Protein 2WUR (pdb70)

Radius of gyration: 16.91 Å; Cα contacts (8 Å, |Δi|>4): 650; chains: 1; bounding box: 39×44×48 Å

Solvent-accessible surface area: 10872 Å² total

GO terms:
  GO:0006091 generation of prec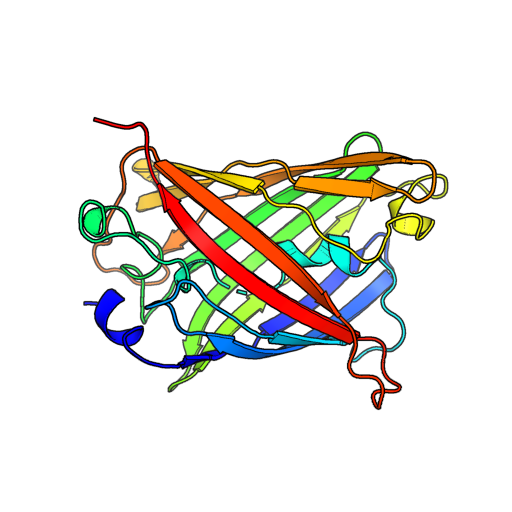ursor metabolites and energy (P, TAS)
  GO:0008218 bioluminescence (P, TAS)

Organism: Aequorea victoria (NCBI:txid6100)

Sequence (226 aa):
KGEELFTGVVPILLVELDGDVNGHKFSVSGEGEGDATYGKLLTTLKFICTTGKLPVPWPTLVTTLVQCFSRRYPDHMKRHDFFKSSAMPEEGYVQERTIFFKDDGNYKTRAEVKFEGDTLVNRIEELKGIDFKKEDGNILGHKLEEYNYNSHNVYIMADKQKNGIKVNNFKKTRHNIEDGSVQLADHYQQQNTPIGDDGPVLLPDNHYLSTQSALSKDPNEKRDHMVLLEFVTAAGITH

Foldseek 3Di:
DLLVLQQAKFKEWEWEWEAAARDTWIKIKIWIARLCQQKDKMKIFTPVFADQWDPVVCVVVRANSSAHEDPVFPLARQQSQLPQQFKKKWKWKQWPVAKIKTKIWTWHDDDRYTYIYMYIYIDGGDCPDCTSVVQFDQWFDKWKKKWAFDVVQLWIWIWTKTWTAGNVGDTIIMIMTMIMHHSDDDHTRGHHIWIKIKDKGWDDDVVDPTHMIIIMMGIYIGHDDD

B-factor: mean 11.75, std 9.81, range [1.53, 93.73]

Secondary structure (P-SEA, 3-state):
ccccccccbbbbbbbbbbccccccbbbbbbbcccccccbbbbbbbccccccccccccccccccccccccccccccccccccccccbbbbbbbbbccccbbbbbbbbbccccccccccbbbbbccccccccccccccccbbbbbbbbbbbccccccccccbbbbbbccccbbbbbbbbbbbbbcccbbbbbbccbbbbbbbbbbccccccccbbbbbbbbbbbcccc

InterPro domains:
  IPR000786 Green fluorescent protein, GFP [PR01229] (3-27)
  IPR000786 Green fluorescent protein, GFP [PR01229] (28-48)
  IPR000786 Green fluorescent protein, GFP [PR01229] (49-69)
  IPR000786 Green fluorescent protein, GFP [PR01229] (70-85)
  IPR000786 Green fluorescent protein, GFP [PR01229] (86-108)
  IPR000786 Green fluorescent protein, GFP [PR01229] (109-129)
  IPR000786 Green fluorescent protein, GFP [PR01229] (130-149)
  IPR000786 Green fluorescent protein, GFP [PR01229] (150-171)
  IPR000786 Green fluorescent protein, GFP [PR01229] (173-192)
  IPR000786 Green fluorescent protein, GFP [PR01229] (193-211)
  IPR000786 Green fluorescent protein, GFP [PR01229] (214-237)
  IPR009017 Green fluorescent protein [G3DSA:2.40.155.10] (1-145)
  IPR009017 Green fluorescent protein [G3DSA:2.40.155.10] (146-238)
  IPR009017 Green fluorescent protein [SSF54511] (2-228)
  IPR011584 Green fluorescent protein-related [PF01353] (14-227)

Structure (mmCIF, N/CA/C/O backbone):
data_2WUR
#
_entry.id   2WUR
#
_cell.length_a   51.987
_cell.length_b   59.050
_cell.length_c   67.700
_cell.angle_alpha   90.00
_cell.angle_beta   90.00
_cell.angle_gamma   90.00
#
_symmetry.space_group_name_H-M   'P 21 21 21'
#
loop_
_entity.id
_entity.type
_entity.pdbx_description
1 polymer 'GREEN FLUORESCENT PROTEIN'
2 non-polymer 'ISOPROPYL ALCOHOL'
3 non-polymer ETHANOL
4 water water
#
loop_
_atom_site.group_PDB
_atom_site.id
_atom_site.type_symbol
_atom_site.label_atom_id
_atom_site.label_alt_id
_atom_site.label_comp_id
_atom_site.label_asym_id
_atom_site.label_entity_id
_atom_site.label_seq_id
_atom_site.pdbx_PDB_ins_code
_atom_site.Cartn_x
_atom_site.Cartn_y
_atom_site.Cartn_z
_atom_site.occupancy
_atom_site.B_iso_or_equiv
_atom_site.auth_seq_id
_atom_site.auth_comp_id
_atom_site.auth_asym_id
_atom_site.auth_atom_id
_atom_site.pdbx_PDB_model_num
ATOM 1 N N . LYS A 1 3 ? 27.600 7.103 15.121 1.00 47.12 3 LYS A N 1
ATOM 2 C CA . LYS A 1 3 ? 27.020 8.242 15.493 1.00 33.07 3 LYS A CA 1
ATOM 3 C C . LYS A 1 3 ? 26.754 8.948 14.111 1.00 28.95 3 LYS A C 1
ATOM 4 O O . LYS A 1 3 ? 26.951 8.287 13.057 1.00 32.59 3 LYS A O 1
ATOM 25 N N . GLY A 1 4 ? 26.435 10.207 14.124 1.00 23.12 4 GLY A N 1
ATOM 26 C CA . GLY A 1 4 ? 26.167 10.970 12.931 1.00 13.73 4 GLY A CA 1
ATOM 27 C C . GLY A 1 4 ? 27.309 10.895 11.903 1.00 11.22 4 GLY A C 1
ATOM 28 O O . GLY A 1 4 ? 27.031 10.855 10.692 1.00 11.74 4 GLY A O 1
ATOM 32 N N . GLU A 1 5 ? 28.576 10.932 12.329 1.00 14.99 5 GLU A N 1
ATOM 33 C CA . GLU A 1 5 ? 29.631 10.956 11.452 1.00 13.81 5 GLU A CA 1
ATOM 34 C C . GLU A 1 5 ? 29.585 9.724 10.531 1.00 12.98 5 GLU A C 1
ATOM 35 O O . GLU A 1 5 ? 30.048 9.708 9.352 1.00 13.31 5 GLU A O 1
ATOM 47 N N . GLU A 1 6 ? 29.100 8.581 11.011 1.00 11.71 6 GLU A N 1
ATOM 48 C CA . GLU A 1 6 ? 29.066 7.359 10.277 1.00 14.01 6 GLU A CA 1
ATOM 49 C C . GLU A 1 6 ? 28.087 7.386 9.025 1.00 11.16 6 GLU A C 1
ATOM 50 O O . GLU A 1 6 ? 28.164 6.495 8.097 1.00 13.61 6 GLU A O 1
ATOM 62 N N . LEU A 1 7 ? 27.161 8.340 9.001 1.00 10.15 7 LEU A N 1
ATOM 63 C CA . LEU A 1 7 ? 26.287 8.517 7.884 1.00 9.11 7 LEU A CA 1
ATOM 64 C C . LEU A 1 7 ? 27.008 9.148 6.656 1.00 8.74 7 LEU A C 1
ATOM 65 O O . LEU A 1 7 ? 26.399 9.256 5.612 1.00 10.25 7 LEU A O 1
ATOM 81 N N . PHE A 1 8 ? 28.246 9.570 6.849 1.00 8.24 8 PHE A N 1
ATOM 82 C CA . PHE A 1 8 ? 28.984 10.302 5.854 1.00 7.61 8 PHE A CA 1
ATOM 83 C C . PHE A 1 8 ? 30.189 9.540 5.327 1.00 8.63 8 PHE A C 1
ATOM 84 O O . PHE A 1 8 ? 31.058 10.183 4.679 1.00 11.08 8 PHE A O 1
ATOM 101 N N . THR A 1 9 ? 30.277 8.272 5.625 1.00 9.60 9 THR A N 1
ATOM 102 C 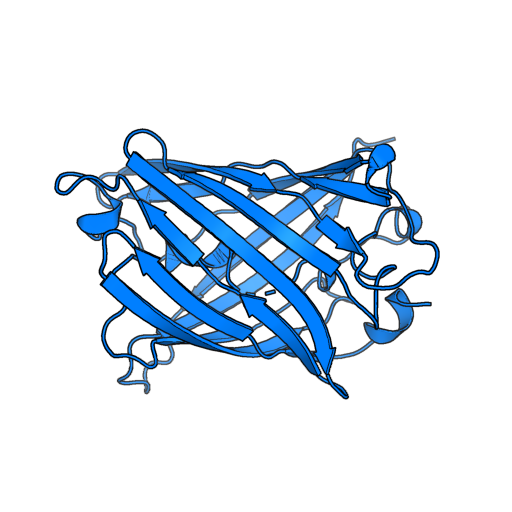CA . THR A 1 9 ? 31.488 7.478 5.112 1.00 9.50 9 THR A CA 1
ATOM 103 C C . THR A 1 9 ? 31.468 7.270 3.625 1.00 8.81 9 THR A C 1
ATOM 104 O O . THR A 1 9 ? 32.565 6.919 3.082 1.00 11.85 9 THR A O 1
ATOM 115 N N . GLY A 1 10 ? 30.391 7.387 2.984 1.00 9.24 10 GLY A N 1
ATOM 116 C CA . GLY A 1 10 ? 30.325 7.175 1.539 1.00 9.48 10 GLY A CA 1
ATOM 117 C C . GLY A 1 10 ? 29.765 8.425 0.871 1.00 8.48 10 GLY A C 1
ATOM 118 O O . GLY A 1 10 ? 29.716 9.472 1.394 1.00 10.80 10 GLY A O 1
ATOM 122 N N . VAL A 1 11 ? 29.397 8.212 -0.431 1.00 7.78 11 VAL A N 1
ATOM 123 C CA . VAL A 1 11 ? 28.861 9.284 -1.231 1.00 7.46 11 VAL A CA 1
ATOM 124 C C . VAL A 1 11 ? 27.329 9.451 -0.842 1.00 7.53 11 VAL A C 1
ATOM 125 O O . VAL A 1 11 ? 26.627 8.454 -0.854 1.00 10.06 11 VAL A O 1
ATOM 138 N N . VAL A 1 12 ? 26.943 10.613 -0.526 1.00 6.40 12 VAL A N 1
ATOM 139 C CA . VAL A 1 12 ? 25.613 10.895 -0.073 1.00 5.92 12 VAL A CA 1
ATOM 140 C C . VAL A 1 12 ? 24.982 11.862 -1.057 1.00 5.90 12 VAL A C 1
ATOM 141 O O . VAL A 1 12 ? 25.506 12.897 -1.390 1.00 6.15 12 VAL A O 1
ATOM 154 N N . PRO A 1 13 ? 23.723 11.528 -1.548 1.00 6.04 13 PRO A N 1
ATOM 155 C CA . PRO A 1 13 ? 23.024 12.477 -2.403 1.00 5.84 13 PRO A CA 1
ATOM 156 C C . PRO A 1 13 ? 22.591 13.720 -1.654 1.00 5.78 13 PRO A C 1
ATOM 157 O O . PRO A 1 13 ? 22.289 13.631 -0.470 1.00 6.41 13 PRO A O 1
ATOM 168 N N . ILE A 1 14 ? 22.570 14.839 -2.337 1.00 5.45 14 ILE A N 1
ATOM 169 C CA . ILE A 1 14 ? 22.266 16.095 -1.780 1.00 5.41 14 ILE A CA 1
ATOM 170 C C . ILE A 1 14 ? 21.125 16.753 -2.598 1.00 4.72 14 ILE A C 1
ATOM 171 O O . ILE A 1 14 ? 21.156 16.738 -3.818 1.00 5.69 14 ILE A O 1
ATOM 187 N N . LEU A 1 15 ? 20.179 17.361 -1.907 1.00 4.82 15 LEU A N 1
ATOM 188 C CA A LEU A 1 15 ? 19.100 18.152 -2.512 0.71 4.50 15 LEU A CA 1
ATOM 189 C CA B LEU A 1 15 ? 19.057 18.119 -2.441 0.29 5.29 15 LEU A CA 1
ATOM 190 C C . LEU A 1 15 ? 19.049 19.498 -1.791 1.00 5.07 15 LEU A C 1
ATOM 191 O O . LEU A 1 15 ? 19.023 19.524 -0.553 1.00 5.89 15 LEU A O 1
ATOM 221 N N . VAL A 1 16 ? 19.028 20.552 -2.561 1.00 4.68 16 VAL A N 1
ATOM 222 C CA . VAL A 1 16 ? 18.948 21.902 -1.995 1.00 4.69 16 VAL A CA 1
ATOM 223 C C . VAL A 1 16 ? 17.737 22.591 -2.600 1.00 4.37 16 VAL A C 1
ATOM 224 O O . VAL A 1 16 ? 17.519 22.542 -3.813 1.00 5.46 16 VAL A O 1
ATOM 237 N N . GLU A 1 17 ? 16.942 23.259 -1.763 1.00 4.38 17 GLU A N 1
ATOM 238 C CA . GLU A 1 17 ? 15.797 24.043 -2.238 1.00 4.27 17 GLU A CA 1
ATOM 239 C C . GLU A 1 17 ? 15.809 25.369 -1.539 1.00 4.82 17 GLU A C 1
ATOM 240 O O . GLU A 1 17 ? 15.807 25.429 -0.298 1.00 6.09 17 GLU A O 1
ATOM 252 N N . LEU A 1 18 ? 15.795 26.443 -2.310 1.00 4.98 18 LEU A N 1
ATOM 253 C CA . LEU A 1 18 ? 15.814 27.799 -1.804 1.00 5.11 18 LEU A CA 1
ATOM 254 C C . LEU A 1 18 ? 14.662 28.603 -2.398 1.00 4.90 18 LEU A C 1
ATOM 255 O O . LEU A 1 18 ? 14.470 28.577 -3.624 1.00 5.58 18 LEU A O 1
ATOM 284 N N . ASP A 1 19 ? 13.983 29.370 -1.559 1.00 4.82 19 ASP A N 1
ATOM 285 C CA . ASP A 1 19 ? 13.085 30.426 -2.001 1.00 5.64 19 ASP A CA 1
ATOM 286 C C . ASP A 1 19 ? 13.665 31.734 -1.493 1.00 5.31 19 ASP A C 1
ATOM 287 O O . ASP A 1 19 ? 14.033 31.842 -0.311 1.00 6.65 19 ASP A O 1
ATOM 296 N N . GLY A 1 20 ? 13.689 32.731 -2.369 1.00 5.25 20 GLY A N 1
ATOM 297 C CA . GLY A 1 20 ? 14.293 34.004 -2.053 1.00 5.97 20 GLY A CA 1
ATOM 298 C C . GLY A 1 20 ? 13.501 35.187 -2.493 1.00 5.11 20 GLY A C 1
ATOM 299 O O . GLY A 1 20 ? 12.716 35.143 -3.449 1.00 5.43 20 GLY A O 1
ATOM 303 N N . ASP A 1 21 ? 13.756 36.305 -1.841 1.00 5.16 21 ASP A N 1
ATOM 304 C CA . ASP A 1 21 ? 13.302 37.621 -2.198 1.00 4.92 21 ASP A CA 1
ATOM 305 C C . ASP A 1 21 ? 14.453 38.557 -1.935 1.00 4.93 21 ASP A C 1
ATOM 306 O O . ASP A 1 21 ? 14.877 38.654 -0.803 1.00 5.65 21 ASP A O 1
ATOM 315 N N . VAL A 1 22 ? 15.007 39.216 -2.996 1.00 4.66 22 VAL A N 1
ATOM 316 C CA . VAL A 1 22 ? 16.050 40.226 -2.822 1.00 4.72 22 VAL A CA 1
ATOM 317 C C . VAL A 1 22 ? 15.526 41.515 -3.406 1.00 5.02 22 VAL A C 1
ATOM 318 O O . VAL A 1 22 ? 15.260 41.591 -4.610 1.00 5.41 22 VAL A O 1
ATOM 331 N N . ASN A 1 23 ? 15.275 42.510 -2.554 1.00 4.84 23 ASN A N 1
ATOM 332 C CA . ASN A 1 23 ? 14.774 43.806 -3.012 1.00 5.21 23 ASN A CA 1
ATOM 333 C C . ASN A 1 23 ? 13.461 43.596 -3.790 1.00 5.17 23 ASN A C 1
ATOM 334 O O . ASN A 1 23 ? 13.144 44.369 -4.700 1.00 6.97 23 ASN A O 1
ATOM 345 N N . GLY A 1 24 ? 12.667 42.606 -3.407 1.00 5.36 24 GLY A N 1
ATOM 346 C CA . GLY A 1 24 ? 11.400 42.298 -4.045 1.00 6.36 24 GLY A CA 1
ATOM 347 C C . GLY A 1 24 ? 11.469 41.417 -5.227 1.00 5.88 24 GLY A C 1
ATOM 348 O O . GLY A 1 24 ? 10.406 40.991 -5.731 1.00 7.48 24 GLY A O 1
ATOM 352 N N . HIS A 1 25 ? 12.665 41.058 -5.701 1.00 5.80 25 HIS A N 1
ATOM 353 C CA . HIS A 1 25 ? 12.818 40.116 -6.798 1.00 6.59 25 HIS A CA 1
ATOM 354 C C . HIS A 1 25 ? 12.663 38.708 -6.209 1.00 6.17 25 HIS A C 1
ATOM 355 O O . HIS A 1 25 ? 13.496 38.304 -5.394 1.00 6.86 25 HIS A O 1
ATOM 370 N N . LYS A 1 26 ? 11.614 37.985 -6.648 1.00 6.94 26 LYS A N 1
ATOM 371 C CA . LYS A 1 26 ? 11.340 36.674 -6.165 1.00 7.58 26 LYS A CA 1
ATOM 372 C C . LYS A 1 26 ? 12.039 35.629 -7.023 1.00 6.92 26 LYS A C 1
ATOM 373 O O . LYS A 1 26 ? 11.971 35.713 -8.244 1.00 9.58 26 LYS A O 1
ATOM 392 N N . PHE A 1 27 ? 12.619 34.629 -6.396 1.00 5.71 27 PHE A N 1
ATOM 393 C CA . PHE A 1 27 ? 13.281 33.572 -7.171 1.00 5.45 27 PHE A CA 1
ATOM 394 C C . PHE A 1 27 ? 13.341 32.302 -6.361 1.00 4.93 27 PHE A C 1
ATOM 395 O O . PHE A 1 27 ? 13.271 32.340 -5.113 1.00 6.26 27 PHE A O 1
ATOM 412 N N . SER A 1 28 ? 13.498 31.196 -7.048 1.00 5.21 28 SER A N 1
ATOM 413 C CA . SER A 1 28 ? 13.727 29.925 -6.407 1.00 5.40 28 SER A CA 1
ATOM 414 C C . SER A 1 28 ? 14.905 29.204 -7.098 1.00 4.97 28 SER A C 1
ATOM 415 O O . SER A 1 28 ? 15.142 29.396 -8.293 1.00 6.06 28 SER A O 1
ATOM 423 N N . VAL A 1 29 ? 15.629 28.415 -6.299 1.00 4.60 29 VAL A N 1
ATOM 424 C CA . VAL A 1 29 ? 16.733 27.646 -6.780 1.00 4.79 29 VAL A CA 1
ATOM 425 C C . VAL A 1 29 ? 16.581 26.198 -6.290 1.00 5.01 29 VAL A C 1
ATOM 426 O O . VAL A 1 29 ? 16.316 26.001 -5.092 1.00 5.62 29 VAL A O 1
ATOM 439 N N . SER A 1 30 ? 16.812 25.247 -7.161 1.00 4.71 30 SER A N 1
ATOM 440 C CA . SER A 1 30 ? 16.873 23.858 -6.784 1.00 5.13 30 SER A CA 1
ATOM 441 C C . SER A 1 30 ? 18.226 23.302 -7.149 1.00 5.03 30 SER A C 1
ATOM 442 O O . SER A 1 30 ? 18.713 23.522 -8.266 1.00 7.26 30 SER A O 1
ATOM 455 N N . GLY A 1 31 ? 18.876 22.553 -6.203 1.00 5.04 31 GLY A N 1
ATOM 456 C CA . GLY A 1 31 ? 20.130 21.954 -6.461 1.00 5.50 31 GLY A CA 1
ATOM 457 C C . GLY A 1 31 ? 20.154 20.483 -6.220 1.00 5.16 31 GLY A C 1
ATOM 458 O O . GLY A 1 31 ? 19.444 19.992 -5.314 1.00 6.22 31 GLY A O 1
ATOM 462 N N . GLU A 1 32 ? 20.940 19.755 -6.999 1.00 5.23 32 GLU A N 1
ATOM 463 C CA . GLU A 1 32 ? 21.130 18.350 -6.827 1.00 4.92 32 GLU A CA 1
ATOM 464 C C . GLU A 1 32 ? 22.612 18.046 -6.967 1.00 5.35 32 GLU A C 1
ATOM 465 O O . GLU A 1 32 ? 23.321 18.662 -7.779 1.00 6.93 32 GLU A O 1
ATOM 477 N N . GLY A 1 33 ? 23.068 17.056 -6.233 1.00 6.00 33 GLY A N 1
ATOM 478 C CA . GLY A 1 33 ? 24.472 16.586 -6.437 1.00 6.78 33 GLY A CA 1
ATOM 479 C C . GLY A 1 33 ? 24.786 15.607 -5.353 1.00 5.61 33 GLY A C 1
ATOM 480 O O . GLY A 1 33 ? 23.922 14.831 -4.900 1.00 5.92 33 GLY A O 1
ATOM 484 N N . GLU A 1 34 ? 26.057 15.546 -4.972 1.00 5.88 34 GLU A N 1
ATOM 485 C CA . GLU A 1 34 ? 26.543 14.519 -4.098 1.00 6.07 34 GLU A CA 1
ATOM 486 C C . GLU A 1 34 ? 27.698 15.038 -3.297 1.00 5.96 34 GLU A C 1
ATOM 487 O O . GLU A 1 34 ? 28.474 15.887 -3.732 1.00 6.99 34 GLU A O 1
ATOM 499 N N . GLY A 1 35 ? 27.841 14.478 -2.079 1.00 5.38 35 GLY A N 1
ATOM 500 C CA . GLY A 1 35 ? 28.920 14.826 -1.211 1.00 6.35 35 GLY A CA 1
ATOM 501 C C . GLY A 1 35 ? 29.647 13.607 -0.718 1.00 6.18 35 GLY A C 1
ATOM 502 O O . GLY A 1 35 ? 29.057 12.580 -0.525 1.00 6.98 35 GLY A O 1
ATOM 506 N N . ASP A 1 36 ? 30.938 13.767 -0.488 1.00 6.14 36 ASP A N 1
ATOM 507 C CA . ASP A 1 36 ? 31.764 12.703 0.034 1.00 8.78 36 ASP A CA 1
ATOM 508 C C . ASP A 1 36 ? 32.654 13.314 1.108 1.00 6.72 36 ASP A C 1
ATOM 509 O O . ASP A 1 36 ? 33.774 13.791 0.782 1.00 6.98 36 ASP A O 1
ATOM 518 N N . ALA A 1 37 ? 32.189 13.355 2.327 1.00 6.72 37 ALA A N 1
ATOM 519 C CA . ALA A 1 37 ? 32.870 13.986 3.420 1.00 6.08 37 ALA A CA 1
ATOM 520 C C . ALA A 1 37 ? 34.230 13.340 3.686 1.00 6.00 37 ALA A C 1
ATOM 521 O O . ALA A 1 37 ? 35.091 14.046 4.258 1.00 7.20 37 ALA A O 1
ATOM 528 N N . THR A 1 38 ? 34.419 12.133 3.363 1.00 6.47 38 THR A N 1
ATOM 529 C CA . THR A 1 38 ? 35.710 11.444 3.500 1.00 7.98 38 THR A CA 1
ATOM 530 C C . THR A 1 38 ? 36.777 12.257 2.837 1.00 8.28 38 THR A C 1
ATOM 531 O O . THR A 1 38 ? 37.968 12.248 3.270 1.00 9.95 38 THR A O 1
ATOM 542 N N . TYR A 1 39 ? 36.454 12.971 1.752 1.00 6.48 39 TYR A N 1
ATOM 543 C CA . TYR A 1 39 ? 37.386 13.791 0.948 1.00 7.48 39 TYR A CA 1
ATOM 544 C C . TYR A 1 39 ? 37.033 15.231 1.018 1.00 6.99 39 TYR A C 1
ATOM 545 O O . TYR A 1 39 ? 37.502 16.024 0.175 1.00 7.21 39 TYR A O 1
ATOM 563 N N . GLY A 1 40 ? 36.157 15.637 1.986 1.00 5.75 40 GLY A N 1
ATOM 564 C CA . GLY A 1 40 ? 35.761 17.004 2.105 1.00 5.71 40 GLY A CA 1
ATOM 565 C C . GLY A 1 40 ? 35.106 17.601 0.866 1.00 5.01 40 GLY A C 1
ATOM 566 O O . GLY A 1 40 ? 35.220 18.790 0.674 1.00 6.18 40 GLY A O 1
ATOM 570 N N . LYS A 1 41 ? 34.444 16.790 0.087 1.00 5.06 41 LYS A N 1
ATOM 571 C CA . LYS A 1 41 ? 34.088 17.126 -1.278 1.00 5.20 41 LYS A CA 1
ATOM 572 C C . LYS A 1 41 ? 32.610 17.188 -1.559 1.00 5.21 41 LYS A C 1
ATOM 573 O O . LYS A 1 41 ? 31.871 16.312 -1.151 1.00 6.99 41 LYS A O 1
ATOM 592 N N A LEU A 1 42 ? 32.194 18.165 -2.350 0.65 4.85 42 LEU A N 1
ATOM 593 N N B LEU A 1 42 ? 32.253 18.265 -2.289 0.35 5.37 42 LEU A N 1
ATOM 594 C CA A LEU A 1 42 ? 30.853 18.090 -2.882 0.65 5.47 42 LEU A CA 1
ATOM 595 C CA B LEU A 1 42 ? 30.918 18.563 -2.770 0.35 4.77 42 LEU A CA 1
ATOM 596 C C A LEU A 1 42 ? 30.887 18.633 -4.309 0.65 4.49 42 LEU A C 1
ATOM 597 C C B LEU A 1 42 ? 30.892 18.815 -4.283 0.35 5.75 42 LEU A C 1
ATOM 598 O O A LEU A 1 42 ? 31.707 19.443 -4.685 0.65 5.44 42 LEU A O 1
ATOM 599 O O B LEU A 1 42 ? 31.763 19.492 -4.780 0.35 5.98 42 LEU A O 1
ATOM 630 N N A THR A 1 43 ? 29.876 18.193 -5.043 0.65 4.87 43 THR A N 1
ATOM 631 N N B THR A 1 43 ? 29.879 18.226 -4.977 0.35 5.47 43 THR A N 1
ATOM 632 C CA A THR A 1 43 ? 29.572 18.694 -6.350 0.65 5.01 43 THR A CA 1
ATOM 633 C CA B THR A 1 43 ? 29.594 18.476 -6.365 0.35 7.06 43 THR A CA 1
ATOM 634 C C A THR A 1 43 ? 28.093 18.865 -6.466 0.65 5.38 43 THR A C 1
ATOM 635 C C B THR A 1 43 ? 28.100 18.838 -6.476 0.35 5.73 43 THR A C 1
ATOM 636 O O A THR A 1 43 ? 27.364 17.894 -6.169 0.65 6.59 43 THR A O 1
ATOM 637 O O B THR A 1 43 ? 27.318 17.992 -6.199 0.35 7.23 43 THR A O 1
ATOM 658 N N . LEU A 1 44 ? 27.688 20.033 -6.872 1.00 5.17 44 LEU A N 1
ATOM 659 C CA . LEU A 1 44 ? 26.289 20.415 -6.898 1.00 5.38 44 LEU A CA 1
ATOM 660 C C . LEU A 1 44 ? 25.996 21.166 -8.196 1.00 5.34 44 LEU A C 1
ATOM 661 O O . LEU A 1 44 ? 26.807 21.979 -8.638 1.00 6.49 44 LEU A O 1
ATOM 677 N N . LYS A 1 45 ? 24.781 20.975 -8.739 1.00 4.91 45 LYS A N 1
ATOM 678 C CA . LYS A 1 45 ? 24.274 21.759 -9.860 1.00 4.87 45 LYS A CA 1
ATOM 679 C C . LYS A 1 45 ? 22.998 22.443 -9.401 1.00 5.03 45 LYS A C 1
ATOM 680 O O . LYS A 1 45 ? 22.055 21.710 -8.978 1.00 6.33 45 LYS A O 1
ATOM 699 N N . PHE A 1 46 ? 22.968 23.696 -9.460 1.00 4.51 46 PHE A N 1
ATOM 700 C CA . PHE A 1 46 ? 21.843 24.547 -9.053 1.00 5.06 46 PHE A CA 1
ATOM 701 C C . PHE A 1 46 ? 21.172 25.156 -10.264 1.00 4.99 46 PHE A C 1
ATOM 702 O O . PHE A 1 46 ? 21.835 25.667 -11.151 1.00 6.43 46 PHE A O 1
ATOM 719 N N . ILE A 1 47 ? 19.835 25.126 -10.289 1.00 5.37 47 ILE A N 1
ATOM 720 C CA . ILE A 1 47 ? 19.033 25.685 -11.330 1.00 5.20 47 ILE A CA 1
ATOM 721 C C . ILE A 1 47 ? 18.174 26.781 -10.754 1.00 4.90 47 ILE A C 1
ATOM 722 O O . ILE A 1 47 ? 17.487 26.529 -9.714 1.00 5.46 47 ILE A O 1
ATOM 747 N N . CYS A 1 48 ? 18.100 27.939 -11.363 1.00 4.90 48 CYS A N 1
ATOM 748 C CA . CYS A 1 48 ? 17.064 28.935 -11.025 1.00 5.24 48 CYS A CA 1
ATOM 749 C C . CYS A 1 48 ? 15.753 28.492 -11.715 1.00 6.08 48 CYS A C 1
ATOM 750 O O . CYS A 1 48 ? 15.665 28.493 -12.946 1.00 8.01 48 CYS A O 1
ATOM 757 N N . THR A 1 49 ? 14.802 28.068 -10.917 1.00 6.91 49 THR A N 1
ATOM 758 C CA . THR A 1 49 ? 13.598 27.460 -11.476 1.00 8.92 49 THR A CA 1
ATOM 759 C C . THR A 1 49 ? 12.556 28.524 -11.819 1.00 9.36 49 THR A C 1
ATOM 760 O O . THR A 1 49 ? 11.510 28.131 -12.446 1.00 13.85 49 THR A O 1
ATOM 771 N N . THR A 1 50 ? 12.804 29.762 -11.532 1.00 8.77 50 THR A N 1
ATOM 772 C CA . THR A 1 50 ? 11.846 30.864 -11.832 1.00 9.74 50 THR A CA 1
ATOM 773 C C . THR A 1 50 ? 12.279 31.686 -12.996 1.00 11.18 50 THR A C 1
ATOM 774 O O . THR A 1 50 ? 11.563 32.556 -13.346 1.00 15.42 50 THR A O 1
ATOM 785 N N . GLY A 1 51 ? 13.353 31.392 -13.647 1.00 11.21 51 GLY A N 1
ATOM 786 C CA . GLY A 1 51 ? 13.834 32.159 -14.811 1.00 11.94 51 GLY A CA 1
ATOM 787 C C . GLY A 1 51 ? 15.292 32.656 -14.583 1.00 10.01 51 GLY A C 1
ATOM 788 O O . GLY A 1 51 ? 16.115 31.807 -14.256 1.00 10.97 51 GLY A O 1
ATOM 792 N N . LYS A 1 52 ? 15.489 33.889 -14.837 1.00 11.25 52 LYS A N 1
ATOM 793 C CA . LYS A 1 52 ? 16.796 34.483 -14.622 1.00 10.19 52 LYS A CA 1
ATOM 794 C C . LYS A 1 52 ? 17.063 34.755 -13.149 1.00 9.58 52 LYS A C 1
ATOM 795 O O . LYS A 1 52 ? 16.154 35.352 -12.466 1.00 9.35 52 LYS A O 1
ATOM 814 N N . LEU A 1 53 ? 18.183 34.387 -12.628 1.00 7.20 53 LEU A N 1
ATOM 815 C CA . LEU A 1 53 ? 18.468 34.712 -11.227 1.00 6.41 53 LEU A CA 1
ATOM 816 C C . LEU A 1 53 ? 18.731 36.182 -11.103 1.00 6.08 53 LEU A C 1
ATOM 817 O O . LEU A 1 53 ? 19.482 36.771 -11.879 1.00 7.25 53 LEU A O 1
ATOM 833 N N . PRO A 1 54 ? 18.074 36.898 -10.137 1.00 5.66 54 PRO A N 1
ATOM 834 C CA . PRO A 1 54 ? 18.158 38.334 -10.096 1.00 6.59 54 PRO A CA 1
ATOM 835 C C . PRO A 1 54 ? 19.360 38.952 -9.364 1.00 5.97 54 PRO A C 1
ATOM 836 O O . PRO A 1 54 ? 19.512 40.083 -9.307 1.00 8.37 54 PRO A O 1
ATOM 847 N N . VAL A 1 55 ? 20.166 38.027 -8.809 1.00 5.81 55 VAL A N 1
ATOM 848 C CA . VAL A 1 55 ? 21.430 38.372 -8.132 1.00 5.99 55 VAL A CA 1
ATOM 849 C C . VAL A 1 55 ? 22.509 37.515 -8.753 1.00 5.65 55 VAL A C 1
ATOM 850 O O . VAL A 1 55 ? 22.231 36.496 -9.360 1.00 6.20 55 VAL A O 1
ATOM 863 N N . PRO A 1 56 ? 23.794 37.884 -8.544 1.00 5.22 56 PRO A N 1
ATOM 864 C CA . PRO A 1 56 ? 24.867 37.035 -9.091 1.00 4.75 56 PRO A CA 1
ATOM 865 C C . PRO A 1 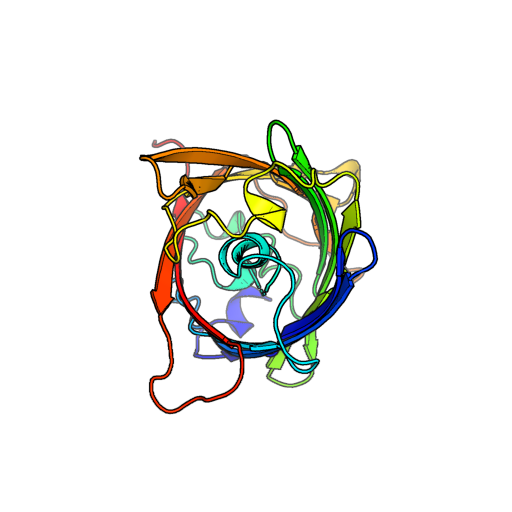56 ? 24.917 35.713 -8.377 1.00 4.34 56 PRO A C 1
ATOM 866 O O . PRO A 1 56 ? 24.830 35.646 -7.130 1.00 4.49 56 PRO A O 1
ATOM 877 N N . TRP A 1 57 ? 25.155 34.659 -9.121 1.00 4.18 57 TRP A N 1
ATOM 878 C CA . TRP A 1 57 ? 25.305 33.344 -8.560 1.00 4.01 57 TRP A CA 1
ATOM 879 C C . TRP A 1 57 ? 26.325 33.275 -7.406 1.00 4.03 57 TRP A C 1
ATOM 880 O O . TRP A 1 57 ? 26.054 32.612 -6.382 1.00 3.94 57 TRP A O 1
ATOM 901 N N . PRO A 1 58 ? 27.473 33.949 -7.504 1.00 3.88 58 PRO A N 1
ATOM 902 C CA . PRO A 1 58 ? 28.458 33.815 -6.377 1.00 3.88 58 PRO A CA 1
ATOM 903 C C . PRO A 1 58 ? 27.880 34.294 -5.080 1.00 3.98 58 PRO A C 1
ATOM 904 O O . PRO A 1 58 ? 28.381 33.851 -4.029 1.00 4.86 58 PRO A O 1
ATOM 915 N N . THR A 1 59 ? 26.899 35.215 -5.059 1.00 4.12 59 THR A N 1
ATOM 916 C CA . THR A 1 59 ? 26.373 35.692 -3.814 1.00 3.80 59 THR A CA 1
ATOM 917 C C . THR A 1 59 ? 25.542 34.602 -3.057 1.00 3.82 59 THR A C 1
ATOM 918 O O . THR A 1 59 ? 25.283 34.838 -1.877 1.00 4.00 59 THR A O 1
ATOM 929 N N . LEU A 1 60 ? 25.182 33.539 -3.736 1.00 3.71 60 LEU A N 1
ATOM 930 C CA . LEU A 1 60 ? 24.399 32.480 -3.129 1.00 3.78 60 LEU A CA 1
ATOM 931 C C . LEU A 1 60 ? 25.161 31.250 -2.721 1.00 3.77 60 LEU A C 1
ATOM 932 O O . LEU A 1 60 ? 24.599 30.344 -2.118 1.00 3.96 60 LEU A O 1
ATOM 948 N N . VAL A 1 61 ? 26.474 31.159 -3.074 1.00 3.75 61 VAL A N 1
ATOM 949 C CA . VAL A 1 61 ? 27.235 29.969 -2.800 1.00 3.51 61 VAL A CA 1
ATOM 950 C C . VAL A 1 61 ? 27.176 29.551 -1.325 1.00 3.37 61 VAL A C 1
ATOM 951 O O . VAL A 1 61 ? 26.957 28.415 -1.033 1.00 3.88 61 VAL A O 1
ATOM 964 N N . THR A 1 62 ? 27.477 30.500 -0.415 1.00 3.45 62 THR A N 1
ATOM 965 C CA . THR A 1 62 ? 27.489 30.070 0.977 1.00 3.46 62 THR A CA 1
ATOM 966 C C . THR A 1 62 ? 26.158 29.652 1.493 1.00 3.45 62 THR A C 1
ATOM 967 O O . THR A 1 62 ? 26.059 28.819 2.390 1.00 4.05 62 THR A O 1
ATOM 978 N N . THR A 1 63 ? 25.072 30.271 0.986 1.00 3.66 63 THR A N 1
ATOM 979 C CA . THR A 1 63 ? 23.729 29.902 1.428 1.00 3.92 63 THR A CA 1
ATOM 980 C C . THR A 1 63 ? 23.339 28.546 0.977 1.00 3.41 63 THR A C 1
ATOM 981 O O . THR A 1 63 ? 22.795 27.714 1.739 1.00 4.14 63 THR A O 1
ATOM 992 N N . LEU A 1 64 ? 23.561 28.263 -0.329 1.00 3.46 64 LEU A N 1
ATOM 993 C CA . LEU A 1 64 ? 23.215 26.996 -0.937 1.00 3.50 64 LEU A CA 1
ATOM 994 C C . LEU A 1 64 ? 24.126 25.855 -0.444 1.00 3.75 64 LEU A C 1
ATOM 995 O O . LEU A 1 64 ? 23.682 24.748 -0.280 1.00 4.42 64 LEU A O 1
ATOM 1045 N N . VAL A 1 66 ? 26.006 23.174 3.348 1.00 4.05 68 VAL A N 1
ATOM 1046 C CA . VAL A 1 66 ? 25.950 21.793 3.819 1.00 4.33 68 VAL A CA 1
ATOM 1047 C C . VAL A 1 66 ? 27.322 21.414 4.374 1.00 3.97 68 VAL A C 1
ATOM 1048 O O . VAL A 1 66 ? 28.022 20.521 3.915 1.00 4.59 68 VAL A O 1
ATOM 1061 N N . GLN A 1 67 ? 27.692 22.139 5.480 1.00 4.33 69 GLN A N 1
ATOM 1062 C CA . GLN A 1 67 ? 29.010 22.067 6.038 1.00 4.47 69 GLN A CA 1
ATOM 1063 C C . GLN A 1 67 ? 29.295 20.738 6.756 1.00 4.36 69 GLN A C 1
ATOM 1064 O O . GLN A 1 67 ? 30.430 20.469 7.133 1.00 4.80 69 GLN A O 1
ATOM 1078 N N . CYS A 1 68 ? 28.287 19.869 6.883 1.00 4.69 70 CYS A N 1
ATOM 1079 C CA . CYS A 1 68 ? 28.440 18.488 7.210 1.00 4.89 70 CYS A CA 1
ATOM 1080 C C . CYS A 1 68 ? 29.306 17.678 6.259 1.00 5.13 70 CYS A C 1
ATOM 1081 O O . CYS A 1 68 ? 29.774 16.637 6.594 1.00 5.82 70 CYS A O 1
ATOM 1088 N N . PHE A 1 69 ? 29.550 18.234 5.025 1.00 4.82 71 PHE A N 1
ATOM 1089 C CA . PHE A 1 69 ? 30.416 17.560 4.072 1.00 4.69 71 PHE A CA 1
ATOM 1090 C C . PHE A 1 69 ? 31.909 17.991 4.206 1.00 5.58 71 PHE A C 1
ATOM 1091 O O . PHE A 1 69 ? 32.711 17.551 3.391 1.00 7.37 71 PHE A O 1
ATOM 1108 N N . SER A 1 70 ? 32.242 18.792 5.201 1.00 5.29 72 SER A N 1
ATOM 1109 C CA . SER A 1 70 ? 33.606 19.090 5.464 1.00 5.37 72 SER A CA 1
ATOM 1110 C C . SER A 1 70 ? 34.395 17.878 5.911 1.00 5.31 72 SER A C 1
ATOM 1111 O O . SER A 1 70 ? 33.820 16.998 6.560 1.00 6.35 72 SER A O 1
ATOM 1119 N N . ARG A 1 71 ? 35.693 17.818 5.613 1.00 5.02 73 ARG A N 1
ATOM 1120 C CA A ARG A 1 71 ? 36.503 16.766 6.205 0.61 4.75 73 ARG A CA 1
ATOM 1121 C CA B ARG A 1 71 ? 36.627 16.818 6.124 0.39 6.00 73 ARG A CA 1
ATOM 1122 C C . ARG A 1 71 ? 37.186 17.276 7.452 1.00 4.69 73 ARG A C 1
ATOM 1123 O O . ARG A 1 71 ? 37.927 18.232 7.429 1.00 6.63 73 ARG A O 1
ATOM 1163 N N . TYR A 1 72 ? 36.876 16.594 8.574 1.00 5.50 74 TYR A N 1
ATOM 1164 C CA . TYR A 1 72 ? 37.627 16.853 9.800 1.00 5.85 74 TYR A CA 1
ATOM 1165 C C . TYR A 1 72 ? 38.735 15.768 9.883 1.00 6.01 74 TYR A C 1
ATOM 1166 O O . TYR A 1 72 ? 38.456 14.599 9.875 1.00 7.42 74 TYR A O 1
ATOM 1184 N N . PRO A 1 73 ? 39.989 16.225 9.979 1.00 6.52 75 PRO A N 1
ATOM 1185 C CA . PRO A 1 73 ? 41.103 15.254 10.161 1.00 7.10 75 PRO A CA 1
ATOM 1186 C C . PRO A 1 73 ? 40.898 14.415 11.380 1.00 6.65 75 PRO A C 1
ATOM 1187 O O . PRO A 1 73 ? 40.225 14.838 12.356 1.00 7.65 75 PRO A O 1
ATOM 1198 N N . ASP A 1 74 ? 41.553 13.269 11.409 1.00 6.46 76 ASP A N 1
ATOM 1199 C CA . ASP A 1 74 ? 41.483 12.368 12.533 1.00 7.09 76 ASP A CA 1
ATOM 1200 C C . ASP A 1 74 ? 41.605 13.061 13.895 1.00 8.04 76 ASP A C 1
ATOM 1201 O O . ASP A 1 74 ? 40.857 12.767 14.791 1.00 11.24 76 ASP A O 1
ATOM 1210 N N . HIS A 1 75 ? 42.646 13.874 14.005 1.00 8.81 77 HIS A N 1
ATOM 1211 C CA . HIS A 1 75 ? 42.960 14.405 15.328 1.00 10.31 77 HIS A CA 1
ATOM 1212 C C . HIS A 1 75 ? 41.892 15.291 15.893 1.00 9.57 77 HIS A C 1
ATOM 1213 O O . HIS A 1 75 ? 41.904 15.598 17.074 1.00 10.77 77 HIS A O 1
ATOM 1227 N N . MET A 1 76 ? 41.004 15.769 15.029 1.00 8.61 78 MET A N 1
ATOM 1228 C CA . MET A 1 76 ? 40.018 16.770 15.457 1.00 9.43 78 MET A CA 1
ATOM 1229 C C . MET A 1 76 ? 38.572 16.373 15.082 1.00 8.01 78 MET A C 1
ATOM 1230 O O . MET A 1 76 ? 37.665 17.240 15.122 1.00 7.97 78 MET A O 1
ATOM 1255 N N . LYS A 1 77 ? 38.296 15.123 14.939 1.00 7.40 79 LYS A N 1
ATOM 1256 C CA . LYS A 1 77 ? 36.995 14.648 14.674 1.00 8.50 79 LYS A CA 1
ATOM 1257 C C . LYS A 1 77 ? 35.953 15.040 15.756 1.00 6.79 79 LYS A C 1
ATOM 1258 O O . LYS A 1 77 ? 34.774 15.222 15.469 1.00 7.50 79 LYS A O 1
ATOM 1277 N N . ARG A 1 78 ? 36.394 15.233 17.004 1.00 6.83 80 ARG A N 1
ATOM 1278 C CA . ARG A 1 78 ? 35.426 15.582 18.054 1.00 7.10 80 ARG A CA 1
ATOM 1279 C C . ARG A 1 78 ? 34.864 16.953 17.889 1.00 6.37 80 ARG A C 1
ATOM 1280 O O . ARG A 1 78 ? 33.918 17.331 18.598 1.00 7.46 80 ARG A O 1
ATOM 1301 N N . HIS A 1 79 ? 35.443 17.781 16.999 1.00 5.54 81 HIS A N 1
ATOM 1302 C CA . HIS A 1 79 ? 35.011 19.148 16.797 1.00 5.84 81 HIS A CA 1
ATOM 1303 C C . HIS A 1 79 ? 33.923 19.298 15.717 1.00 5.60 81 HIS A C 1
ATOM 1304 O O . HIS A 1 79 ? 33.542 20.428 15.421 1.00 6.80 81 HIS A O 1
ATOM 1318 N N . ASP A 1 80 ? 33.460 18.199 15.170 1.00 5.73 82 ASP A N 1
ATOM 1319 C CA . ASP A 1 80 ? 32.517 18.220 14.054 1.00 5.77 82 ASP A CA 1
ATOM 1320 C C . ASP A 1 80 ? 31.034 18.218 14.578 1.00 5.21 82 ASP A C 1
ATOM 1321 O O . ASP A 1 80 ? 30.404 17.196 14.627 1.00 6.39 82 ASP A O 1
ATOM 1330 N N . PHE A 1 81 ? 30.563 19.371 14.901 1.00 5.65 83 PHE A N 1
ATOM 1331 C CA . PHE A 1 81 ? 29.200 19.563 15.332 1.00 5.69 83 PHE A CA 1
ATOM 1332 C C . PHE A 1 81 ? 28.238 19.113 14.252 1.00 5.07 83 PHE A C 1
ATOM 1333 O O . PHE A 1 81 ? 27.194 18.531 14.501 1.00 5.97 83 PHE A O 1
ATOM 1350 N N . PHE A 1 82 ? 28.582 19.479 12.979 1.00 5.11 84 PHE A N 1
ATOM 1351 C CA . PHE A 1 82 ? 27.643 19.314 11.889 1.00 5.46 84 PHE A CA 1
ATOM 1352 C C . PHE A 1 82 ? 27.196 17.916 11.703 1.00 5.56 84 PHE A C 1
ATOM 1353 O O . PHE A 1 82 ? 25.986 17.624 11.561 1.00 7.12 84 PHE A O 1
ATOM 1370 N N . LYS A 1 83 ? 28.134 16.959 11.694 1.00 5.25 85 LYS A N 1
ATOM 1371 C CA . LYS A 1 83 ? 27.757 15.588 11.558 1.00 5.78 85 LYS A CA 1
ATOM 1372 C C . LYS A 1 83 ? 27.149 15.047 12.860 1.00 6.68 85 LYS A C 1
ATOM 1373 O O . LYS A 1 83 ? 26.296 14.148 12.803 1.00 7.69 85 LYS A O 1
ATOM 1392 N N . SER A 1 84 ? 27.563 15.552 14.001 1.00 6.93 86 SER A N 1
ATOM 1393 C CA A SER A 1 84 ? 27.040 15.017 15.266 0.69 7.38 86 SER A CA 1
ATOM 1394 C CA B SER A 1 84 ? 27.064 15.118 15.304 0.31 7.32 86 SER A CA 1
ATOM 1395 C C . SER A 1 84 ? 25.555 15.238 15.425 1.00 7.37 86 SER A C 1
ATOM 1396 O O . SER A 1 84 ? 24.889 14.490 16.112 1.00 8.88 86 SER A O 1
ATOM 1410 N N . ALA A 1 85 ? 25.027 16.290 14.783 1.00 7.38 87 ALA A N 1
ATOM 1411 C CA . ALA A 1 85 ? 23.624 16.613 14.825 1.00 7.70 87 ALA A CA 1
ATOM 1412 C C . ALA A 1 85 ? 22.783 15.722 13.914 1.00 7.74 87 ALA A C 1
ATOM 1413 O O . ALA A 1 85 ? 21.536 15.788 13.980 1.00 8.86 87 ALA A O 1
ATOM 1420 N N . MET A 1 86 ? 23.396 14.914 13.061 1.00 7.22 88 MET A N 1
ATOM 1421 C CA . MET A 1 86 ? 22.708 14.079 12.070 1.00 7.39 88 MET A CA 1
ATOM 1422 C C . MET A 1 86 ? 22.297 12.807 12.698 1.00 8.97 88 MET A C 1
ATOM 1423 O O . MET A 1 86 ? 22.954 12.283 13.598 1.00 10.02 88 MET A O 1
ATOM 1437 N N . PRO A 1 87 ? 21.163 12.172 12.200 1.00 9.30 89 PRO A N 1
ATOM 1438 C CA . PRO A 1 87 ? 20.385 12.557 11.060 1.00 8.38 89 PRO A CA 1
ATOM 1439 C C . PRO A 1 87 ? 19.335 13.605 11.305 1.00 7.83 89 PRO A C 1
ATOM 1440 O O . PRO A 1 87 ? 18.766 14.114 10.268 1.00 9.29 89 PRO A O 1
ATOM 1451 N N A GLU A 1 88 ? 18.957 13.966 12.504 0.75 8.69 90 GLU A N 1
ATOM 1452 N N B GLU A 1 88 ? 18.977 13.951 12.517 0.25 6.83 90 GLU A N 1
ATOM 1453 C CA A GLU A 1 88 ? 17.847 14.871 12.797 0.75 9.22 90 GLU A CA 1
ATOM 1454 C CA B GLU A 1 88 ? 17.882 14.887 12.811 0.25 8.53 90 GLU A CA 1
ATOM 1455 C C A GLU A 1 88 ? 18.153 16.243 12.256 0.75 8.38 90 GLU A C 1
ATOM 1456 C C B GLU A 1 88 ? 18.190 16.251 12.237 0.25 7.64 90 GLU A C 1
ATOM 1457 O O A GLU A 1 88 ? 17.257 16.929 11.883 0.75 9.03 90 GLU A O 1
ATOM 1458 O O B GLU A 1 88 ? 17.325 16.938 11.733 0.25 10.63 90 GLU A O 1
ATOM 1481 N N . GLY A 1 89 ? 19.448 16.626 12.257 1.00 7.15 91 GLY A N 1
ATOM 1482 C CA . GLY A 1 89 ? 19.918 17.801 11.562 1.00 8.08 91 GLY A CA 1
ATOM 1483 C C . GLY A 1 89 ? 20.047 19.048 12.418 1.00 6.16 91 GLY A C 1
ATOM 1484 O O . GLY A 1 89 ? 20.055 19.006 13.641 1.00 6.97 91 GLY A O 1
ATOM 1488 N N . TYR A 1 90 ? 20.222 20.166 11.712 1.00 5.57 92 TYR A N 1
ATOM 1489 C CA . TYR A 1 90 ? 20.421 21.423 12.381 1.00 5.85 92 TYR A CA 1
ATOM 1490 C C . TYR A 1 90 ? 19.729 22.534 11.586 1.00 5.45 92 TYR A C 1
ATOM 1491 O O . TYR A 1 90 ? 19.518 22.451 10.385 1.00 6.06 92 TYR A O 1
ATOM 1509 N N . VAL A 1 91 ? 19.411 23.607 12.315 1.00 5.85 93 VAL A N 1
ATOM 1510 C CA . VAL A 1 91 ? 19.015 24.871 11.748 1.00 5.89 93 VAL A CA 1
ATOM 1511 C C . VAL A 1 91 ? 20.256 25.695 11.556 1.00 6.04 93 VAL A C 1
ATOM 1512 O O . VAL A 1 91 ? 21.042 25.841 12.470 1.00 9.02 93 VAL A O 1
ATOM 1525 N N . GLN A 1 92 ? 20.416 26.289 10.346 1.00 4.83 94 GLN A N 1
ATOM 1526 C CA . GLN A 1 92 ? 21.525 27.168 10.059 1.00 4.33 94 GLN A CA 1
ATOM 1527 C C . GLN A 1 92 ? 20.938 28.494 9.693 1.00 4.76 94 GLN A C 1
ATOM 1528 O O . GLN A 1 92 ? 20.184 28.608 8.721 1.00 5.08 94 GLN A O 1
ATOM 1542 N N . GLU A 1 93 ? 21.254 29.535 10.484 1.00 4.72 95 GLU A N 1
ATOM 1543 C CA . GLU A 1 93 ? 20.784 30.878 10.272 1.00 5.32 95 GLU A CA 1
ATOM 1544 C C . GLU A 1 93 ? 21.966 31.777 9.992 1.00 4.70 95 GLU A C 1
ATOM 1545 O O . GLU A 1 93 ? 22.991 31.670 10.632 1.00 5.75 95 GLU A O 1
ATOM 1557 N N . ARG A 1 94 ? 21.777 32.725 9.064 1.00 4.58 96 ARG A N 1
ATOM 1558 C CA . ARG A 1 94 ? 22.798 33.751 8.817 1.00 4.17 96 ARG A CA 1
ATOM 1559 C C . ARG A 1 94 ? 22.190 35.091 8.603 1.00 4.63 96 ARG A C 1
ATOM 1560 O O . ARG A 1 94 ? 21.082 35.254 8.101 1.00 4.90 96 ARG A O 1
ATOM 1581 N N . THR A 1 95 ? 23.038 36.104 8.887 1.00 4.61 97 THR A N 1
ATOM 1582 C CA . THR A 1 95 ? 22.919 37.376 8.242 1.00 4.83 97 THR A CA 1
ATOM 1583 C C . THR A 1 95 ? 24.255 37.595 7.506 1.00 4.49 97 THR A C 1
ATOM 1584 O O . THR A 1 95 ? 25.325 37.392 8.082 1.00 6.16 97 THR A O 1
ATOM 1595 N N . ILE A 1 96 ? 24.151 37.976 6.222 1.00 4.64 98 ILE A N 1
ATOM 1596 C CA . ILE A 1 96 ? 25.314 38.180 5.368 1.00 4.35 98 ILE A CA 1
ATOM 1597 C C . ILE A 1 96 ? 25.292 39.642 4.949 1.00 4.42 98 ILE A C 1
ATOM 1598 O O . ILE A 1 96 ? 24.360 40.093 4.255 1.00 4.88 98 ILE A O 1
ATOM 1614 N N . PHE A 1 97 ? 26.278 40.414 5.412 1.00 4.54 99 PHE A N 1
ATOM 1615 C CA . PHE A 1 97 ? 26.342 41.822 5.164 1.00 4.53 99 PHE A CA 1
ATOM 1616 C C . PHE A 1 97 ? 27.327 42.084 4.032 1.00 4.50 99 PHE A C 1
ATOM 1617 O O . PHE A 1 97 ? 28.536 41.893 4.183 1.00 4.75 99 PHE A O 1
ATOM 1634 N N . PHE A 1 98 ? 26.800 42.508 2.863 1.00 4.37 100 PHE A N 1
ATOM 1635 C CA . PHE A 1 98 ? 27.672 42.892 1.766 1.00 4.54 100 PHE A CA 1
ATOM 1636 C C . PHE A 1 98 ? 28.147 44.264 2.023 1.00 4.72 100 PHE A C 1
ATOM 1637 O O . PHE A 1 98 ? 27.371 45.215 2.124 1.00 5.42 100 PHE A O 1
ATOM 1654 N N . LYS A 1 99 ? 29.482 44.462 2.128 1.00 4.81 101 LYS A N 1
ATOM 1655 C CA . LYS A 1 99 ? 30.054 45.721 2.524 1.00 4.98 101 LYS A CA 1
ATOM 1656 C C . LYS A 1 99 ? 29.615 46.790 1.506 1.00 4.90 101 LYS A C 1
ATOM 1657 O O . LYS A 1 99 ? 29.645 46.573 0.296 1.00 5.84 101 LYS A O 1
ATOM 1676 N N . ASP A 1 100 ? 29.241 47.933 2.036 1.00 5.88 102 ASP A N 1
ATOM 1677 C CA . ASP A 1 100 ? 28.742 49.084 1.270 1.00 7.11 102 ASP A CA 1
ATOM 1678 C C . ASP A 1 100 ? 27.446 48.765 0.528 1.00 5.80 102 ASP A C 1
ATOM 1679 O O . ASP A 1 100 ? 27.100 49.507 -0.404 1.00 7.77 102 ASP A O 1
ATOM 1688 N N . ASP A 1 101 ? 26.767 47.728 0.898 1.00 5.28 103 ASP A N 1
ATOM 1689 C CA . ASP A 1 101 ? 25.571 47.289 0.148 1.00 5.20 103 ASP A CA 1
ATOM 1690 C C . ASP A 1 101 ? 24.611 46.634 1.096 1.00 5.34 103 ASP A C 1
ATOM 1691 O O . ASP A 1 101 ? 24.652 46.856 2.334 1.00 5.98 103 ASP A O 1
ATOM 1700 N N . GLY A 1 102 ? 23.701 45.833 0.561 1.00 5.40 104 GLY A N 1
ATOM 1701 C CA . GLY A 1 102 ? 22.616 45.233 1.303 1.00 6.01 104 GLY A CA 1
ATOM 1702 C C . GLY A 1 102 ? 23.062 43.993 2.059 1.00 4.48 104 GLY A C 1
ATOM 1703 O O . GLY A 1 102 ? 24.214 43.648 2.183 1.00 4.91 104 GLY A O 1
ATOM 1707 N N . ASN A 1 103 ? 22.024 43.329 2.609 1.00 4.39 105 ASN A N 1
ATOM 1708 C CA . ASN A 1 103 ? 22.244 42.136 3.419 1.00 4.48 105 ASN A CA 1
ATOM 1709 C C . ASN A 1 103 ? 21.254 41.050 3.046 1.00 4.32 105 ASN A C 1
ATOM 1710 O O . ASN A 1 103 ? 20.102 41.333 2.648 1.00 5.21 105 ASN A O 1
ATOM 1721 N N . TYR A 1 104 ? 21.662 39.810 3.183 1.00 4.50 106 TYR A N 1
ATOM 1722 C CA . TYR A 1 104 ? 20.830 38.658 3.126 1.00 4.63 106 TYR A CA 1
ATOM 1723 C C . TYR A 1 104 ? 20.591 38.133 4.552 1.00 4.75 106 TYR A C 1
ATOM 1724 O O . TYR A 1 104 ? 21.561 38.045 5.319 1.00 7.64 106 TYR A O 1
ATOM 1742 N N . LYS A 1 105 ? 19.384 37.723 4.851 1.00 4.54 107 LYS A N 1
ATOM 1743 C CA . LYS A 1 105 ? 19.048 36.970 6.068 1.00 4.52 107 LYS A CA 1
ATOM 1744 C C . LYS A 1 105 ? 18.516 35.638 5.611 1.00 4.34 107 LYS A C 1
ATOM 1745 O O . LYS A 1 105 ? 17.616 35.586 4.748 1.00 5.18 107 LYS A O 1
ATOM 1780 N N . THR A 1 106 ? 19.066 34.556 6.143 1.00 4.17 108 THR A N 1
ATOM 1781 C CA . THR A 1 106 ? 18.687 33.254 5.708 1.00 4.75 108 THR A CA 1
ATOM 1782 C C . THR A 1 106 ? 18.366 32.344 6.921 1.00 4.58 108 THR A C 1
ATOM 1783 O O . THR A 1 106 ? 18.983 32.459 7.980 1.00 5.01 108 THR A O 1
ATOM 1794 N N . ARG A 1 107 ? 17.452 31.432 6.670 1.00 5.00 109 ARG A N 1
ATOM 1795 C CA . ARG A 1 107 ? 17.131 30.373 7.643 1.00 5.23 109 ARG A CA 1
ATOM 1796 C C . ARG A 1 107 ? 17.065 29.104 6.844 1.00 4.88 109 ARG A C 1
ATOM 1797 O O . ARG A 1 107 ? 16.350 29.050 5.825 1.00 5.56 109 ARG A O 1
ATOM 1818 N N . ALA A 1 108 ? 17.765 28.097 7.282 1.00 4.96 110 ALA A N 1
ATOM 1819 C CA . ALA A 1 108 ? 17.813 26.811 6.592 1.00 5.17 110 ALA A CA 1
ATOM 1820 C C . ALA A 1 108 ? 17.694 25.670 7.601 1.00 5.13 110 ALA A C 1
ATOM 1821 O O . ALA A 1 108 ? 18.117 25.809 8.762 1.00 5.71 110 ALA A O 1
ATOM 1828 N N . GLU A 1 109 ? 17.161 24.549 7.143 1.00 5.89 111 GLU A N 1
ATOM 1829 C CA . GLU A 1 109 ? 17.160 23.328 7.858 1.00 6.27 111 GLU A CA 1
ATOM 1830 C C . GLU A 1 109 ? 17.971 22.316 7.027 1.00 5.86 111 GLU A C 1
ATOM 1831 O O . GLU A 1 109 ? 17.689 22.147 5.829 1.00 6.46 111 GLU A O 1
ATOM 1843 N N . VAL A 1 110 ? 18.974 21.654 7.657 1.00 5.28 112 VAL A N 1
ATOM 1844 C CA . VAL A 1 110 ? 19.826 20.714 7.010 1.00 5.61 112 VAL A CA 1
ATOM 1845 C C . VAL A 1 110 ? 19.620 19.399 7.730 1.00 5.51 112 VAL A C 1
ATOM 1846 O O . VAL A 1 110 ? 19.907 19.312 8.941 1.00 6.01 112 VAL A O 1
ATOM 1859 N N . LYS A 1 111 ? 19.162 18.357 7.032 1.00 5.74 113 LYS A N 1
ATOM 1860 C CA . LYS A 1 111 ? 18.871 17.103 7.707 1.00 6.21 113 LYS A CA 1
ATOM 1861 C C . LYS A 1 111 ? 18.728 16.016 6.632 1.00 5.83 113 LYS A C 1
ATOM 1862 O O . LYS A 1 111 ? 18.587 16.333 5.454 1.00 6.56 113 LYS A O 1
ATOM 1881 N N . PHE A 1 112 ? 18.747 14.747 7.049 1.00 6.29 114 PHE A N 1
ATOM 1882 C CA . PHE A 1 112 ? 18.396 13.671 6.131 1.00 6.74 114 PHE A CA 1
ATOM 1883 C C . PHE A 1 112 ? 16.910 13.555 5.918 1.00 6.84 114 PHE A C 1
ATOM 1884 O O . PHE A 1 112 ? 16.135 13.593 6.903 1.00 8.61 114 PHE A O 1
ATOM 1901 N N . GLU A 1 113 ? 16.538 13.341 4.672 1.00 7.09 115 GLU A N 1
ATOM 1902 C CA . GLU A 1 113 ? 15.161 12.917 4.307 1.00 7.48 115 GLU A CA 1
ATOM 1903 C C . GLU A 1 113 ? 15.430 11.620 3.498 1.00 7.83 115 GLU A C 1
ATOM 1904 O O . GLU A 1 113 ? 15.860 11.696 2.348 1.00 9.05 115 GLU A O 1
ATOM 1916 N N . GLY A 1 114 ? 15.150 10.517 4.129 1.00 8.36 116 GLY A N 1
ATOM 1917 C CA . GLY A 1 114 ? 15.597 9.286 3.551 1.00 9.31 116 GLY A CA 1
ATOM 1918 C C . GLY A 1 114 ? 17.153 9.247 3.426 1.00 8.58 116 GLY A C 1
ATOM 1919 O O . GLY A 1 114 ? 17.784 9.711 4.367 1.00 11.58 116 GLY A O 1
ATOM 1923 N N . ASP A 1 115 ? 17.656 8.784 2.320 1.00 9.03 117 ASP A N 1
ATOM 1924 C CA . ASP A 1 115 ? 19.113 8.731 2.107 1.00 8.95 117 ASP A CA 1
ATOM 1925 C C . ASP A 1 115 ? 19.744 10.052 1.808 1.00 8.35 117 ASP A C 1
ATOM 1926 O O . ASP A 1 115 ? 20.962 10.142 1.690 1.00 8.55 117 ASP A O 1
ATOM 1935 N N . THR A 1 116 ? 18.892 11.070 1.438 1.00 7.94 118 THR A N 1
ATOM 1936 C CA . THR A 1 116 ? 19.333 12.298 0.928 1.00 7.83 118 THR A CA 1
ATOM 1937 C C . THR A 1 116 ? 19.592 13.348 1.996 1.00 6.68 118 THR A C 1
ATOM 1938 O O . THR A 1 116 ? 18.726 13.544 2.855 1.00 7.02 118 THR A O 1
ATOM 1949 N N . LEU A 1 117 ? 20.698 14.069 1.922 1.00 5.65 119 LEU A N 1
ATOM 1950 C CA . LEU A 1 117 ? 20.994 15.178 2.764 1.00 4.94 119 LEU A CA 1
ATOM 1951 C C . LEU A 1 117 ? 20.335 16.401 2.108 1.00 4.97 119 LEU A C 1
ATOM 1952 O O . LEU A 1 117 ? 20.690 16.738 0.980 1.00 5.63 119 LEU A O 1
ATOM 1968 N N . VAL A 1 118 ? 19.371 16.987 2.790 1.00 4.84 120 VAL A N 1
ATOM 1969 C CA . VAL A 1 118 ? 18.586 18.076 2.284 1.00 4.66 120 VAL A CA 1
ATOM 1970 C C . VAL A 1 118 ? 18.925 19.361 2.961 1.00 4.88 120 VAL A C 1
ATOM 1971 O O . VAL A 1 118 ? 19.041 19.418 4.202 1.00 6.56 120 VAL A O 1
ATOM 1984 N N . ASN A 1 119 ? 19.028 20.442 2.182 1.00 4.99 121 ASN A N 1
ATOM 1985 C CA . ASN A 1 119 ? 19.207 21.796 2.661 1.00 4.36 121 ASN A CA 1
ATOM 1986 C C . ASN A 1 119 ? 18.034 22.621 2.170 1.00 4.54 121 ASN A C 1
ATOM 1987 O O . ASN A 1 119 ? 17.966 22.911 0.942 1.00 5.74 121 ASN A O 1
ATOM 1998 N N . ARG A 1 120 ? 17.076 22.975 3.043 1.00 5.17 122 ARG A N 1
ATOM 1999 C CA . ARG A 1 120 ? 15.891 23.771 2.702 1.00 6.25 122 ARG A CA 1
ATOM 2000 C C . ARG A 1 120 ? 16.122 25.177 3.235 1.00 5.32 122 ARG A C 1
ATOM 2001 O O . ARG A 1 120 ? 16.403 25.320 4.441 1.00 6.26 122 ARG A O 1
ATOM 2040 N N . ILE A 1 121 ? 15.979 26.226 2.389 1.00 4.74 123 ILE A N 1
ATOM 2041 C CA . ILE A 1 121 ? 16.353 27.540 2.757 1.00 5.05 123 ILE A CA 1
ATOM 2042 C C . ILE A 1 121 ? 15.338 28.596 2.371 1.00 4.59 123 ILE A C 1
ATOM 2043 O O . ILE A 1 121 ? 14.759 28.505 1.273 1.00 5.39 123 ILE A O 1
ATOM 2059 N N . GLU A 1 122 ? 15.153 29.579 3.238 1.00 4.54 124 GLU A N 1
ATOM 2060 C CA A GLU A 1 122 ? 14.496 30.829 2.856 0.67 4.84 124 GLU A CA 1
ATOM 2061 C CA B GLU A 1 122 ? 14.437 30.816 2.954 0.33 5.50 124 GLU A CA 1
ATOM 2062 C C . GLU A 1 122 ? 15.465 31.962 3.021 1.00 4.80 124 GLU A C 1
ATOM 2063 O O . GLU A 1 122 ? 16.217 32.020 3.994 1.00 5.53 124 GLU A O 1
ATOM 2085 N N . LEU A 1 123 ? 15.463 32.885 2.036 1.00 4.78 125 LEU A N 1
ATOM 2086 C CA . LEU A 1 123 ? 16.367 33.999 2.008 1.00 4.72 125 LEU A CA 1
ATOM 2087 C C . LEU A 1 123 ? 15.573 35.276 1.761 1.00 4.65 125 LEU A C 1
ATOM 2088 O O . LEU A 1 123 ? 14.757 35.335 0.844 1.00 5.36 125 LEU A O 1
ATOM 2104 N N . LYS A 1 124 ? 15.883 36.320 2.531 1.00 4.78 126 LYS A N 1
ATOM 2105 C CA . LYS A 1 124 ? 15.419 37.638 2.292 1.00 5.24 126 LYS A CA 1
ATOM 2106 C C . LYS A 1 124 ? 16.566 38.585 2.193 1.00 4.75 126 LYS A C 1
ATOM 2107 O O . LYS A 1 124 ? 17.449 38.639 3.092 1.00 6.13 126 LYS A O 1
ATOM 2126 N N . GLY A 1 125 ? 16.640 39.418 1.133 1.00 5.00 127 GLY A N 1
ATOM 2127 C CA . GLY A 1 125 ? 17.668 40.413 0.961 1.00 5.20 127 GLY A CA 1
ATOM 2128 C C . GLY A 1 125 ? 17.055 41.781 0.880 1.00 4.86 127 GLY A C 1
ATOM 2129 O O . GLY A 1 125 ? 16.036 41.972 0.200 1.00 4.87 127 GLY A O 1
ATOM 2133 N N . ILE A 1 126 ? 17.667 42.752 1.561 1.00 4.76 128 ILE A N 1
ATOM 2134 C CA . ILE A 1 126 ? 17.168 44.118 1.567 1.00 5.25 128 ILE A CA 1
ATOM 2135 C C . ILE A 1 126 ? 18.364 45.087 1.460 1.00 4.72 128 ILE A C 1
ATOM 2136 O O . ILE A 1 126 ? 19.508 44.730 1.707 1.00 5.02 128 ILE A O 1
ATOM 2152 N N . ASP A 1 127 ? 18.015 46.301 1.135 1.00 5.48 129 ASP A N 1
ATOM 2153 C CA . ASP A 1 127 ? 18.914 47.440 1.155 1.00 6.56 129 ASP A CA 1
ATOM 2154 C C . ASP A 1 127 ? 20.038 47.333 0.117 1.00 6.00 129 ASP A C 1
ATOM 2155 O O . ASP A 1 127 ? 21.039 48.025 0.168 1.00 7.06 129 ASP A O 1
ATOM 2164 N N . PHE A 1 128 ? 19.798 46.520 -0.940 1.00 5.32 130 PHE A N 1
ATOM 2165 C CA . PHE A 1 128 ? 20.769 46.511 -2.019 1.00 5.65 130 PHE A CA 1
ATOM 2166 C C . PHE A 1 128 ? 20.666 47.764 -2.834 1.00 5.91 130 PHE A C 1
ATOM 2167 O O . PHE A 1 128 ? 19.580 48.288 -3.100 1.00 6.94 130 PHE A O 1
ATOM 2184 N N . LYS A 1 129 ? 21.805 48.295 -3.236 1.00 6.36 131 LYS A N 1
ATOM 2185 C CA A LYS A 1 129 ? 21.902 49.568 -3.941 0.68 7.48 131 LYS A CA 1
ATOM 2186 C CA B LYS A 1 129 ? 21.968 49.535 -3.942 0.32 6.99 131 LYS A CA 1
ATOM 2187 C C . LYS A 1 129 ? 21.853 49.376 -5.425 1.00 6.73 131 LYS A C 1
ATOM 2188 O O . LYS A 1 129 ? 22.524 48.493 -6.018 1.00 6.73 131 LYS A O 1
ATOM 2224 N N . GLU A 1 130 ? 21.068 50.205 -6.072 1.00 8.22 132 GLU A N 1
ATOM 2225 C CA . GLU A 1 130 ? 20.938 50.129 -7.522 1.00 9.36 132 GLU A CA 1
ATOM 2226 C C . GLU A 1 130 ? 22.220 50.455 -8.212 1.00 7.65 132 GLU A C 1
ATOM 2227 O O . GLU A 1 130 ? 22.415 50.002 -9.347 1.00 9.18 132 GLU A O 1
ATOM 2239 N N . ASP A 1 131 ? 23.124 51.186 -7.604 1.00 7.22 133 ASP A N 1
ATOM 2240 C CA . ASP A 1 131 ? 24.410 51.535 -8.125 1.00 7.05 133 ASP A CA 1
ATOM 2241 C C . ASP A 1 131 ? 25.536 50.585 -7.664 1.00 6.99 133 ASP A C 1
ATOM 2242 O O . ASP A 1 131 ? 26.688 50.821 -7.971 1.00 7.99 133 ASP A O 1
ATOM 2251 N N . GLY A 1 132 ? 25.167 49.495 -6.950 1.00 5.86 134 GLY A N 1
ATOM 2252 C CA . GLY A 1 132 ? 26.148 48.594 -6.414 1.00 5.70 134 GLY A CA 1
ATOM 2253 C C . GLY A 1 132 ? 26.489 47.422 -7.263 1.00 5.79 134 GLY A C 1
ATOM 2254 O O . GLY A 1 132 ? 25.942 47.200 -8.377 1.00 5.98 134 GLY A O 1
ATOM 2258 N N . ASN A 1 133 ? 27.384 46.614 -6.752 1.00 5.92 135 ASN A N 1
ATOM 2259 C CA . ASN A 1 133 ? 27.907 45.499 -7.492 1.00 6.02 135 ASN A CA 1
ATOM 2260 C C . ASN A 1 133 ? 27.018 44.314 -7.628 1.00 5.47 135 ASN A C 1
ATOM 2261 O O . ASN A 1 133 ? 27.148 43.454 -8.504 1.00 6.33 135 ASN A O 1
ATOM 2272 N N . ILE A 1 134 ? 26.063 44.144 -6.682 1.00 5.44 136 ILE A N 1
ATOM 2273 C CA . ILE A 1 134 ? 25.158 43.007 -6.618 1.00 5.68 136 ILE A CA 1
ATOM 2274 C C . ILE A 1 134 ? 24.041 43.186 -7.632 1.00 5.35 136 ILE A C 1
ATOM 2275 O O . ILE A 1 134 ? 23.912 42.392 -8.549 1.00 5.83 136 ILE A O 1
ATOM 2291 N N . LEU A 1 135 ? 23.271 44.243 -7.483 1.00 5.25 137 LEU A N 1
ATOM 2292 C CA . LEU A 1 135 ? 22.212 44.496 -8.449 1.00 6.21 137 LEU A CA 1
ATOM 2293 C C . LEU A 1 135 ? 22.783 44.878 -9.793 1.00 6.02 137 LEU A C 1
ATOM 2294 O O . LEU A 1 135 ? 22.082 44.647 -10.817 1.00 7.64 137 LEU A O 1
ATOM 2310 N N . GLY A 1 136 ? 23.992 45.359 -9.862 1.00 5.85 138 GLY A N 1
ATOM 2311 C CA . GLY A 1 136 ? 24.632 45.634 -11.115 1.00 6.44 138 GLY A CA 1
ATOM 2312 C C . GLY A 1 136 ? 25.269 44.424 -11.794 1.00 5.44 138 GLY A C 1
ATOM 2313 O O . GLY A 1 136 ? 25.768 44.564 -12.914 1.00 6.83 138 GLY A O 1
ATOM 2317 N N . HIS A 1 137 ? 25.274 43.274 -11.131 1.00 5.18 139 HIS A N 1
ATOM 2318 C CA . HIS A 1 137 ? 25.870 42.091 -11.741 1.00 5.56 139 HIS A CA 1
ATOM 2319 C C . HIS A 1 137 ? 27.305 42.370 -12.209 1.00 5.39 139 HIS A C 1
ATOM 2320 O O . HIS A 1 137 ? 27.699 42.057 -13.348 1.00 6.34 139 HIS A O 1
ATOM 2334 N N . LYS A 1 138 ? 28.146 42.885 -11.272 1.00 5.07 140 LYS A N 1
ATOM 2335 C CA . LYS A 1 138 ? 29.516 43.214 -11.536 1.00 4.75 140 LYS A CA 1
ATOM 2336 C C . LYS A 1 138 ? 30.484 42.185 -10.930 1.00 4.52 140 LYS A C 1
ATOM 2337 O O . LYS A 1 138 ? 31.698 42.339 -10.981 1.00 5.54 140 LYS A O 1
ATOM 2356 N N . LEU A 1 139 ? 29.923 41.125 -10.298 1.00 5.00 141 LEU A N 1
ATOM 2357 C CA . LEU A 1 139 ? 30.737 40.078 -9.722 1.00 4.87 141 LEU A CA 1
ATOM 2358 C C . LEU A 1 139 ? 31.172 39.102 -10.807 1.00 4.54 141 LEU A C 1
ATOM 2359 O O . LEU A 1 139 ? 30.361 38.586 -11.576 1.00 5.99 141 LEU A O 1
ATOM 2375 N N . GLU A 1 140 ? 32.468 38.808 -10.851 1.00 4.79 142 GLU A N 1
ATOM 2376 C CA A GLU A 1 140 ? 32.947 37.743 -11.748 0.78 4.78 142 GLU A CA 1
ATOM 2377 C CA B GLU A 1 140 ? 33.071 37.781 -11.668 0.22 5.10 142 GLU A CA 1
ATOM 2378 C C . GLU A 1 140 ? 32.412 36.438 -11.300 1.00 4.41 142 GLU A C 1
ATOM 2379 O O . GLU A 1 140 ? 32.171 36.173 -10.110 1.00 4.72 142 GLU A O 1
ATOM 2401 N N . TYR A 1 141 ? 32.285 35.525 -12.249 1.00 5.15 143 TYR A N 1
ATOM 2402 C CA . TYR A 1 141 ? 31.800 34.211 -11.992 1.00 4.65 143 TYR A CA 1
ATOM 2403 C C . TYR A 1 141 ? 32.956 33.296 -11.580 1.00 4.99 143 TYR A C 1
ATOM 2404 O O . TYR A 1 141 ? 33.443 32.440 -12.322 1.00 6.02 143 TYR A O 1
ATOM 2422 N N . ASN A 1 142 ? 33.437 33.515 -10.368 1.00 5.45 144 ASN A N 1
ATOM 2423 C CA . ASN A 1 142 ? 34.510 32.765 -9.774 1.00 5.90 144 ASN A CA 1
ATOM 2424 C C . ASN A 1 142 ? 34.380 32.866 -8.262 1.00 4.83 144 ASN A C 1
ATOM 2425 O O . ASN A 1 142 ? 33.451 33.450 -7.763 1.00 5.31 144 ASN A O 1
ATOM 2436 N N . TYR A 1 143 ? 35.267 32.170 -7.531 1.00 5.34 145 TYR A N 1
ATOM 2437 C CA . TYR A 1 143 ? 35.076 32.034 -6.108 1.00 4.82 145 TYR A CA 1
ATOM 2438 C C . TYR A 1 143 ? 36.407 31.811 -5.399 1.00 5.06 145 TYR A C 1
ATOM 2439 O O . TYR A 1 143 ? 37.201 30.982 -5.810 1.00 6.83 145 TYR A O 1
ATOM 2457 N N . ASN A 1 144 ? 36.605 32.534 -4.318 1.00 4.77 146 ASN A N 1
ATOM 2458 C CA . ASN A 1 144 ? 37.817 32.508 -3.527 1.00 5.53 146 ASN A CA 1
ATOM 2459 C C . ASN A 1 144 ? 37.800 31.434 -2.464 1.00 4.91 146 ASN A C 1
ATOM 2460 O O . ASN A 1 144 ? 36.794 30.769 -2.221 1.00 6.01 146 ASN A O 1
ATOM 2471 N N . SER A 1 145 ? 38.943 31.257 -1.832 1.00 5.38 147 SER A N 1
ATOM 2472 C CA . SER A 1 145 ? 39.224 30.335 -0.745 1.00 5.23 147 SER A CA 1
ATOM 2473 C C . SER A 1 145 ? 39.208 31.078 0.575 1.00 5.38 147 SER A C 1
ATOM 2474 O O . SER A 1 145 ? 39.825 32.119 0.691 1.00 6.43 147 SER A O 1
ATOM 2482 N N . HIS A 1 146 ? 38.456 30.525 1.551 1.00 4.38 148 HIS A N 1
ATOM 2483 C CA . HIS A 1 146 ? 38.173 31.258 2.766 1.00 4.65 148 HIS A CA 1
ATOM 2484 C C . HIS A 1 146 ? 38.512 30.406 4.009 1.00 4.48 148 HIS A C 1
ATOM 2485 O O . HIS A 1 146 ? 38.664 29.246 3.988 1.00 5.75 148 HIS A O 1
ATOM 2499 N N . ASN A 1 147 ? 38.555 31.150 5.144 1.00 5.21 149 ASN A N 1
ATOM 2500 C CA . ASN A 1 147 ? 38.622 30.564 6.484 1.00 5.24 149 ASN A CA 1
ATOM 2501 C C . ASN A 1 147 ? 37.292 30.858 7.200 1.00 5.03 149 ASN A C 1
ATOM 2502 O O . ASN A 1 147 ? 36.917 31.969 7.357 1.00 6.51 149 ASN A O 1
ATOM 2513 N N . VAL A 1 148 ? 36.670 29.768 7.657 1.00 4.85 150 VAL A N 1
ATOM 2514 C CA . VAL A 1 148 ? 35.372 29.803 8.308 1.00 4.93 150 VAL A CA 1
ATOM 2515 C C . VAL A 1 148 ? 35.620 29.511 9.788 1.00 4.59 150 VAL A C 1
ATOM 2516 O O . VAL A 1 148 ? 35.976 28.434 10.140 1.00 5.65 150 VAL A O 1
ATOM 2529 N N . TYR A 1 149 ? 35.398 30.522 10.664 1.00 4.71 151 TYR A N 1
ATOM 2530 C CA . TYR A 1 149 ? 35.759 30.395 12.081 1.00 4.80 151 TYR A CA 1
ATOM 2531 C C . TYR A 1 149 ? 34.534 29.893 12.851 1.00 5.06 151 TYR A C 1
ATOM 2532 O O . TYR A 1 149 ? 33.437 30.427 12.748 1.00 5.78 151 TYR A O 1
ATOM 2550 N N . ILE A 1 150 ? 34.785 28.835 13.701 1.00 5.15 152 ILE A N 1
ATOM 2551 C CA . ILE A 1 150 ? 33.713 28.163 14.430 1.00 5.77 152 ILE A CA 1
ATOM 2552 C C . ILE A 1 150 ? 34.076 28.188 15.927 1.00 6.00 152 ILE A C 1
ATOM 2553 O O . ILE A 1 150 ? 35.193 27.928 16.317 1.00 7.13 152 ILE A O 1
ATOM 2569 N N . MET A 1 151 ? 33.056 28.464 16.733 1.00 6.69 153 MET A N 1
ATOM 2570 C CA . MET A 1 151 ? 33.152 28.391 18.161 1.00 8.21 153 MET A CA 1
ATOM 2571 C C . MET A 1 151 ? 31.891 27.733 18.720 1.00 7.26 153 MET A C 1
ATOM 2572 O O . MET A 1 151 ? 30.820 27.843 18.133 1.00 7.84 153 MET A O 1
ATOM 2586 N N . ALA A 1 152 ? 31.988 27.168 19.883 1.00 8.77 154 ALA A N 1
ATOM 2587 C CA . ALA A 1 152 ? 30.811 26.673 20.562 1.00 9.70 154 ALA A CA 1
ATOM 2588 C C . ALA A 1 152 ? 29.937 27.753 20.987 1.00 8.99 154 ALA A C 1
ATOM 2589 O O . ALA A 1 152 ? 30.351 28.890 21.359 1.00 11.28 154 ALA A O 1
ATOM 2596 N N . ASP A 1 153 ? 28.679 27.503 21.031 1.00 9.22 155 ASP A N 1
ATOM 2597 C CA . ASP A 1 153 ? 27.608 28.314 21.601 1.00 10.64 155 ASP A CA 1
ATOM 2598 C C . ASP A 1 153 ? 26.880 27.485 22.632 1.00 10.41 155 ASP A C 1
ATOM 2599 O O . ASP A 1 153 ? 25.783 26.889 22.317 1.00 12.04 155 ASP A O 1
ATOM 2608 N N . LYS A 1 154 ? 27.472 27.368 23.823 1.00 12.31 156 LYS A N 1
ATOM 2609 C CA . LYS A 1 154 ? 26.916 26.483 24.832 1.00 15.40 156 LYS A CA 1
ATOM 2610 C C . LYS A 1 154 ? 25.512 26.954 25.205 1.00 11.27 156 LYS A C 1
ATOM 2611 O O . LYS A 1 154 ? 24.690 26.014 25.408 1.00 13.22 156 LYS A O 1
ATOM 2630 N N . GLN A 1 155 ? 25.204 28.153 25.223 1.00 12.72 157 GLN A N 1
ATOM 2631 C CA . GLN A 1 155 ? 23.779 28.548 25.671 1.00 13.30 157 GLN A CA 1
ATOM 2632 C C . GLN A 1 155 ? 22.764 28.026 24.730 1.00 13.39 157 GLN A C 1
ATOM 2633 O O . GLN A 1 155 ? 21.617 27.755 25.197 1.00 17.15 157 GLN A O 1
ATOM 2647 N N . LYS A 1 156 ? 23.098 27.898 23.490 1.00 13.65 158 LYS A N 1
ATOM 2648 C CA . LYS A 1 156 ? 22.138 27.354 22.485 1.00 13.11 158 LYS A CA 1
ATOM 2649 C C . LYS A 1 156 ? 22.357 25.872 22.085 1.00 11.99 158 LYS A C 1
ATOM 2650 O O . LYS A 1 156 ? 21.734 25.346 21.215 1.00 14.98 158 LYS A O 1
ATOM 2669 N N . ASN A 1 157 ? 23.260 25.222 22.741 1.00 10.78 159 ASN A N 1
ATOM 2670 C CA . ASN A 1 157 ? 23.706 23.882 22.454 1.00 10.38 159 ASN A CA 1
ATOM 2671 C C . ASN A 1 157 ? 24.113 23.767 20.975 1.00 8.48 159 ASN A C 1
ATOM 2672 O O . ASN A 1 157 ? 23.818 22.762 20.352 1.00 10.01 159 ASN A O 1
ATOM 2683 N N . GLY A 1 158 ? 24.807 24.719 20.477 1.00 7.31 160 GLY A N 1
ATOM 2684 C CA . GLY A 1 158 ? 25.188 24.767 19.074 1.00 8.13 160 GLY A CA 1
ATOM 2685 C C . GLY A 1 158 ? 26.473 25.454 18.875 1.00 6.70 160 GLY A C 1
ATOM 2686 O O . GLY A 1 158 ? 27.357 25.414 19.702 1.00 9.23 160 GLY A O 1
ATOM 2690 N N . ILE A 1 159 ? 26.604 26.069 17.668 1.00 5.85 161 ILE A N 1
ATOM 2691 C CA . ILE A 1 159 ? 27.859 26.729 17.289 1.00 6.12 161 ILE A CA 1
ATOM 2692 C C . ILE A 1 159 ? 27.524 28.138 16.720 1.00 6.03 161 ILE A C 1
ATOM 2693 O O . ILE A 1 159 ? 26.424 28.384 16.191 1.00 6.50 161 ILE A O 1
ATOM 2709 N N . LYS A 1 160 ? 28.473 29.023 16.864 1.00 6.07 162 LYS A N 1
ATOM 2710 C CA . LYS A 1 160 ? 28.489 30.302 16.223 1.00 6.70 162 LYS A CA 1
ATOM 2711 C C . LYS A 1 160 ? 29.641 30.311 15.239 1.00 6.75 162 LYS A C 1
ATOM 2712 O O . LYS A 1 160 ? 30.730 29.785 15.492 1.00 8.60 162 LYS A O 1
ATOM 2747 N N . VAL A 1 161 ? 29.374 30.846 14.034 1.00 6.44 163 VAL A N 1
ATOM 2748 C CA . VAL A 1 161 ? 30.300 30.799 12.933 1.00 6.41 163 VAL A CA 1
ATOM 2749 C C . VAL A 1 161 ? 30.413 32.172 12.349 1.00 5.72 163 VAL A C 1
ATOM 2750 O O . VAL A 1 161 ? 29.407 32.838 12.152 1.00 7.06 163 VAL A O 1
ATOM 2763 N N . ASN A 1 162 ? 31.650 32.633 12.019 1.00 5.73 164 ASN A N 1
ATOM 2764 C CA A ASN A 1 162 ? 31.864 33.883 11.457 0.65 5.19 164 ASN A CA 1
ATOM 2765 C CA B ASN A 1 162 ? 31.793 33.919 11.396 0.35 6.38 164 ASN A CA 1
ATOM 2766 C C . ASN A 1 162 ? 32.936 33.838 10.393 1.00 5.42 164 ASN A C 1
ATOM 2767 O O . ASN A 1 162 ? 33.937 33.141 10.572 1.00 6.16 164 ASN A O 1
ATOM 2787 N N . PHE A 1 163 ? 32.725 34.547 9.266 1.00 5.04 165 PHE A N 1
ATOM 2788 C CA . PHE A 1 163 ? 33.740 34.567 8.214 1.00 5.15 165 PHE A CA 1
ATOM 2789 C C . PHE A 1 163 ? 33.371 35.635 7.223 1.00 4.78 165 PHE A C 1
ATOM 2790 O O . PHE A 1 163 ? 32.262 36.122 7.162 1.00 6.34 165 PHE A O 1
ATOM 2807 N N A LYS A 1 164 ? 34.298 36.037 6.375 0.36 5.18 166 LYS A N 1
ATOM 2808 N N B LYS A 1 164 ? 34.397 35.980 6.455 0.64 4.62 166 LYS A N 1
ATOM 2809 C CA A LYS A 1 164 ? 34.082 36.907 5.293 0.36 5.58 166 LYS A CA 1
ATOM 2810 C CA B LYS A 1 164 ? 34.284 36.965 5.381 0.64 4.81 166 LYS A CA 1
ATOM 2811 C C A LYS A 1 164 ? 34.424 36.044 4.078 0.36 5.42 166 LYS A C 1
ATOM 2812 C C B LYS A 1 164 ? 34.630 36.398 4.054 0.64 6.46 166 LYS A C 1
ATOM 2813 O O A LYS A 1 164 ? 35.216 35.126 4.022 0.36 4.69 166 LYS A O 1
ATOM 2814 O O B LYS A 1 164 ? 35.756 35.899 3.914 0.64 10.63 166 LYS A O 1
ATOM 2851 N N . THR A 1 165 ? 33.720 36.407 3.037 1.00 4.68 167 THR A N 1
ATOM 2852 C CA . THR A 1 165 ? 34.048 35.987 1.713 1.00 4.72 167 THR A CA 1
ATOM 2853 C C . THR A 1 165 ? 34.435 37.191 0.868 1.00 4.16 167 THR A C 1
ATOM 2854 O O . THR A 1 165 ? 34.042 38.321 1.103 1.00 5.19 167 THR A O 1
ATOM 2865 N N . ARG A 1 166 ? 35.240 36.877 -0.156 1.00 4.24 168 ARG A N 1
ATOM 2866 C CA . ARG A 1 166 ? 35.819 37.839 -1.068 1.00 4.20 168 ARG A CA 1
ATOM 2867 C C . ARG A 1 166 ? 35.285 37.568 -2.468 1.00 4.16 168 ARG A C 1
ATOM 2868 O O . ARG A 1 166 ? 35.508 36.496 -2.991 1.00 5.26 168 ARG A O 1
ATOM 2889 N N . HIS A 1 167 ? 34.611 38.544 -3.070 1.0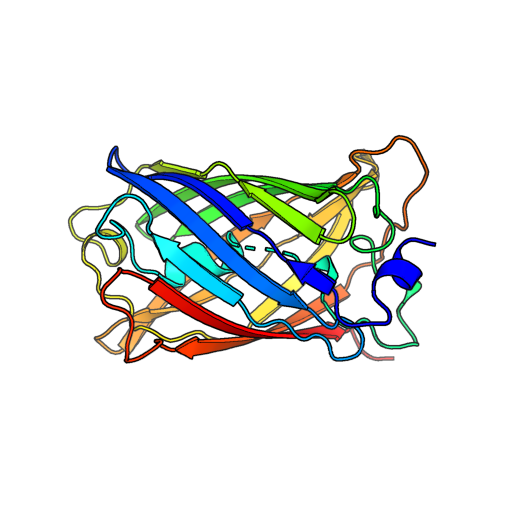0 4.14 169 HIS A N 1
ATOM 2890 C CA . HIS A 1 167 ? 34.026 38.359 -4.373 1.00 3.94 169 HIS A CA 1
ATOM 2891 C C . HIS A 1 167 ? 34.694 39.353 -5.365 1.00 3.79 169 HIS A C 1
ATOM 2892 O O . HIS A 1 167 ? 34.609 40.523 -5.260 1.00 4.41 169 HIS A O 1
ATOM 2906 N N . ASN A 1 168 ? 35.397 38.745 -6.329 1.00 4.16 170 ASN A N 1
ATOM 2907 C CA . ASN A 1 168 ? 36.106 39.553 -7.304 1.00 4.12 170 ASN A CA 1
ATOM 2908 C C . ASN A 1 168 ? 35.090 40.370 -8.144 1.00 4.19 170 ASN A C 1
ATOM 2909 O O . ASN A 1 168 ? 34.102 39.777 -8.631 1.00 5.33 170 ASN A O 1
ATOM 2920 N N . ILE A 1 169 ? 35.357 41.581 -8.349 1.00 4.71 171 ILE A N 1
ATOM 2921 C CA . ILE A 1 169 ? 34.594 42.497 -9.175 1.00 4.64 171 ILE A CA 1
ATOM 2922 C C . ILE A 1 169 ? 35.344 42.720 -10.498 1.00 4.72 171 ILE A C 1
ATOM 2923 O O . ILE A 1 169 ? 36.557 42.617 -10.557 1.00 5.13 171 ILE A O 1
ATOM 2939 N N . GLU A 1 170 ? 34.580 42.990 -11.561 1.00 5.14 172 GLU A N 1
ATOM 2940 C CA . GLU A 1 170 ? 35.158 43.121 -12.900 1.00 5.75 172 GLU A CA 1
ATOM 2941 C C . GLU A 1 170 ? 36.347 44.023 -12.934 1.00 5.13 172 GLU A C 1
ATOM 2942 O O . GLU A 1 170 ? 37.341 43.725 -13.635 1.00 6.11 172 GLU A O 1
ATOM 2954 N N . ASP A 1 171 ? 36.292 45.186 -12.263 1.00 6.03 173 ASP A N 1
ATOM 2955 C CA . ASP A 1 171 ? 37.348 46.172 -12.330 1.00 6.41 173 ASP A CA 1
ATOM 2956 C C . ASP A 1 171 ? 38.583 45.814 -11.465 1.00 5.62 173 ASP A C 1
ATOM 2957 O O . ASP A 1 171 ? 39.512 46.598 -11.459 1.00 8.47 173 ASP A O 1
ATOM 2966 N N . GLY A 1 172 ? 38.551 44.712 -10.749 1.00 5.63 174 GLY A N 1
ATOM 2967 C CA . GLY A 1 172 ? 39.672 44.312 -9.928 1.00 6.84 174 GLY A CA 1
ATOM 2968 C C . GLY A 1 172 ? 39.530 44.636 -8.448 1.00 6.37 174 GLY A C 1
ATOM 2969 O O . GLY A 1 172 ? 40.382 44.230 -7.666 1.00 7.75 174 GLY A O 1
ATOM 2973 N N . SER A 1 173 ? 38.451 45.364 -8.095 1.00 5.54 175 SER A N 1
ATOM 2974 C CA . SER A 1 173 ? 38.118 45.519 -6.682 1.00 5.79 175 SER A CA 1
ATOM 2975 C C . SER A 1 173 ? 37.608 44.240 -6.118 1.00 4.32 175 SER A C 1
ATOM 2976 O O . SER A 1 173 ? 37.320 43.258 -6.839 1.00 5.37 175 SER A O 1
ATOM 2984 N N . VAL A 1 174 ? 37.490 44.190 -4.799 1.00 4.49 176 VAL A N 1
ATOM 2985 C CA . VAL A 1 174 ? 36.997 43.015 -4.108 1.00 5.02 176 VAL A CA 1
ATOM 2986 C C . VAL A 1 174 ? 35.838 43.366 -3.210 1.00 5.30 176 VAL A C 1
ATOM 2987 O O . VAL A 1 174 ? 35.992 44.218 -2.299 1.00 8.20 176 VAL A O 1
ATOM 3000 N N . GLN A 1 175 ? 34.694 42.743 -3.446 1.00 4.88 177 GLN A N 1
ATOM 3001 C CA . GLN A 1 175 ? 33.465 42.973 -2.697 1.00 5.15 177 GLN A CA 1
ATOM 3002 C C . GLN A 1 175 ? 33.443 41.905 -1.563 1.00 3.96 177 GLN A C 1
ATOM 3003 O O . GLN A 1 175 ? 33.455 40.763 -1.782 1.00 5.24 177 GLN A O 1
ATOM 3017 N N . LEU A 1 176 ? 33.359 42.428 -0.310 1.00 4.47 178 LEU A N 1
ATOM 3018 C CA . LEU A 1 176 ? 33.365 41.566 0.849 1.00 4.55 178 LEU A CA 1
ATOM 3019 C C . LEU A 1 176 ? 31.902 41.278 1.314 1.00 4.23 178 LEU A C 1
ATOM 3020 O O . LEU A 1 176 ? 31.053 42.111 1.195 1.00 4.95 178 LEU A O 1
ATOM 3036 N N . ALA A 1 177 ? 31.780 40.121 1.892 1.00 4.51 179 ALA A N 1
ATOM 3037 C CA . ALA A 1 177 ? 30.527 39.737 2.524 1.00 4.48 179 ALA A CA 1
ATOM 3038 C C . ALA A 1 177 ? 30.862 39.095 3.924 1.00 4.50 179 ALA A C 1
ATOM 3039 O O . ALA A 1 177 ? 31.457 38.093 4.031 1.00 4.86 179 ALA A O 1
ATOM 3046 N N . ASP A 1 178 ? 30.373 39.832 4.952 1.00 4.45 180 ASP A N 1
ATOM 3047 C CA . ASP A 1 178 ? 30.570 39.408 6.340 1.00 4.59 180 ASP A CA 1
ATOM 3048 C C . ASP A 1 178 ? 29.430 38.506 6.773 1.00 4.43 180 ASP A C 1
ATOM 3049 O O . ASP A 1 178 ? 28.262 38.948 6.767 1.00 5.00 180 ASP A O 1
ATOM 3058 N N . HIS A 1 179 ? 29.755 37.285 7.096 1.00 4.37 181 HIS A N 1
ATOM 3059 C CA . HIS A 1 179 ? 28.776 36.278 7.476 1.00 4.31 181 HIS A CA 1
ATOM 3060 C C . HIS A 1 179 ? 28.794 36.089 8.978 1.00 4.35 181 HIS A C 1
ATOM 3061 O O . HIS A 1 179 ? 29.803 35.743 9.578 1.00 5.45 181 HIS A O 1
ATOM 3075 N N . TYR A 1 180 ? 27.591 36.248 9.588 1.00 4.73 182 TYR A N 1
ATOM 3076 C CA . TYR A 1 180 ? 27.319 35.891 10.945 1.00 5.14 182 TYR A CA 1
ATOM 3077 C C . TYR A 1 180 ? 26.358 34.739 10.925 1.00 5.25 182 TYR A C 1
ATOM 3078 O O . TYR A 1 180 ? 25.250 34.857 10.363 1.00 7.69 182 TYR A O 1
ATOM 3096 N N . GLN A 1 181 ? 26.725 33.616 11.507 1.00 4.87 183 GLN A N 1
ATOM 3097 C CA . GLN A 1 181 ? 26.023 32.388 11.373 1.00 5.24 183 GLN A CA 1
ATOM 3098 C C . GLN A 1 181 ? 25.835 31.693 12.741 1.00 5.14 183 GLN A C 1
ATOM 3099 O O . GLN A 1 181 ? 26.687 31.812 13.630 1.00 5.75 183 GLN A O 1
ATOM 3113 N N . GLN A 1 182 ? 24.720 31.022 12.876 1.00 5.41 184 GLN A N 1
ATOM 3114 C CA A GLN A 1 182 ? 24.567 30.142 14.033 0.50 5.30 184 GLN A CA 1
ATOM 3115 C CA B GLN A 1 182 ? 24.333 30.247 14.068 0.50 7.59 184 GLN A CA 1
ATOM 3116 C C . GLN A 1 182 ? 23.855 28.889 13.600 1.00 5.89 184 GLN A C 1
ATOM 3117 O O . GLN A 1 182 ? 23.062 28.854 12.644 1.00 7.97 184 GLN A O 1
ATOM 3143 N N . ASN A 1 183 ? 24.207 27.797 14.281 1.00 5.50 185 ASN A N 1
ATOM 3144 C CA . ASN A 1 183 ? 23.648 26.521 13.993 1.00 5.30 185 ASN A CA 1
ATOM 3145 C C . ASN A 1 183 ? 23.193 25.899 15.316 1.00 5.61 185 ASN A C 1
ATOM 3146 O O . ASN A 1 183 ? 23.965 25.896 16.292 1.00 7.27 185 ASN A O 1
ATOM 3157 N N . THR A 1 184 ? 21.994 25.315 15.282 1.00 6.66 186 THR A N 1
ATOM 3158 C CA . THR A 1 184 ? 21.406 24.711 16.466 1.00 7.22 186 THR A CA 1
ATOM 3159 C C . THR A 1 184 ? 20.785 23.379 16.077 1.00 6.45 186 THR A C 1
ATOM 3160 O O . THR A 1 184 ? 20.234 23.238 15.001 1.00 7.77 186 THR A O 1
ATOM 3179 N N . PRO A 1 185 ? 20.907 22.359 16.945 1.00 6.87 187 PRO A N 1
ATOM 3180 C CA . PRO A 1 185 ? 20.333 21.066 16.590 1.00 6.92 187 PRO A CA 1
ATOM 3181 C C . PRO A 1 185 ? 18.860 21.105 16.478 1.00 7.03 187 PRO A C 1
ATOM 3182 O O . PRO A 1 185 ? 18.176 21.768 17.230 1.00 8.83 187 PRO A O 1
ATOM 3193 N N . ILE A 1 186 ? 18.327 20.292 15.569 1.00 7.59 188 ILE A N 1
ATOM 3194 C CA . ILE A 1 186 ? 16.885 20.038 15.445 1.00 8.31 188 ILE A CA 1
ATOM 3195 C C . ILE A 1 186 ? 16.424 18.972 16.425 1.00 10.53 188 ILE A C 1
ATOM 3196 O O . ILE A 1 186 ? 15.327 19.091 17.011 1.00 13.48 188 ILE A O 1
ATOM 3212 N N . GLY A 1 187 ? 17.211 17.944 16.623 1.00 9.84 189 GLY A N 1
ATOM 3213 C CA . GLY A 1 187 ? 16.881 16.870 17.570 1.00 12.69 189 GLY A CA 1
ATOM 3214 C C . GLY A 1 187 ? 17.095 17.265 18.922 1.00 10.40 189 GLY A C 1
ATOM 3215 O O . GLY A 1 187 ? 17.692 18.298 19.271 1.00 12.86 189 GLY A O 1
ATOM 3219 N N . ASP A 1 188 ? 16.640 16.406 19.877 1.00 11.11 190 ASP A N 1
ATOM 3220 C CA A ASP A 1 188 ? 16.634 16.647 21.297 0.34 12.52 190 ASP A CA 1
ATOM 3221 C CA B ASP A 1 188 ? 16.714 16.759 21.284 0.66 12.51 190 ASP A CA 1
ATOM 3222 C C . ASP A 1 188 ? 17.841 16.073 21.998 1.00 12.06 190 ASP A C 1
ATOM 3223 O O . ASP A 1 188 ? 18.033 16.222 23.192 1.00 15.70 190 ASP A O 1
ATOM 3239 N N . GLY A 1 189 ? 18.637 15.318 21.327 1.00 12.17 191 GLY A N 1
ATOM 3240 C CA . GLY A 1 189 ? 19.723 14.532 21.922 1.00 11.47 191 GLY A CA 1
ATOM 3241 C C . GLY A 1 189 ? 21.012 15.374 21.957 1.00 11.16 191 GLY A C 1
ATOM 3242 O O . GLY A 1 189 ? 21.149 16.436 21.317 1.00 15.17 191 GLY A O 1
ATOM 3246 N N . PRO A 1 190 ? 21.961 14.887 22.754 1.00 10.41 192 PRO A N 1
ATOM 3247 C CA . PRO A 1 190 ? 23.252 15.584 22.877 1.00 9.73 192 PRO A CA 1
ATOM 3248 C C . PRO A 1 190 ? 23.951 15.646 21.538 1.00 9.62 192 PRO A C 1
ATOM 3249 O O . PRO A 1 190 ? 23.835 14.797 20.655 1.00 13.01 192 PRO A O 1
ATOM 3260 N N . VAL A 1 191 ? 24.757 16.713 21.399 1.00 9.96 193 VAL A N 1
ATOM 3261 C CA . VAL A 1 191 ? 25.680 16.966 20.242 1.00 9.38 193 VAL A CA 1
ATOM 3262 C C . VAL A 1 191 ? 27.131 17.117 20.678 1.00 10.90 193 VAL A C 1
ATOM 3263 O O . VAL A 1 191 ? 27.436 17.301 21.900 1.00 13.93 193 VAL A O 1
ATOM 3276 N N . LEU A 1 192 ? 28.051 17.137 19.762 1.00 11.88 194 LEU A N 1
ATOM 3277 C CA . LEU A 1 192 ? 29.363 17.547 20.022 1.00 12.40 194 LEU A CA 1
ATOM 3278 C C . LEU A 1 192 ? 29.489 18.993 19.89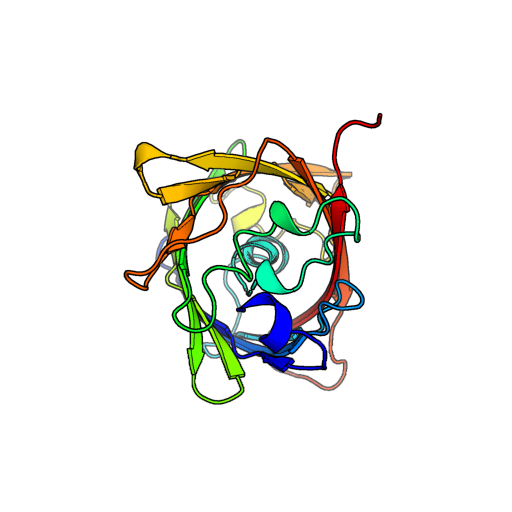7 1.00 8.65 194 LEU A C 1
ATOM 3279 O O . LEU A 1 192 ? 29.258 19.508 18.850 1.00 11.43 194 LEU A O 1
ATOM 3295 N N . LEU A 1 193 ? 29.972 19.599 21.000 1.00 8.29 195 LEU A N 1
ATOM 3296 C CA . LEU A 1 193 ? 30.283 21.010 20.933 1.00 8.08 195 LEU A CA 1
ATOM 3297 C C . LEU A 1 193 ? 31.777 21.157 20.772 1.00 8.54 195 LEU A C 1
ATOM 3298 O O . LEU A 1 193 ? 32.570 20.482 21.512 1.00 10.94 195 LEU A O 1
ATOM 3314 N N . PRO A 1 194 ? 32.228 21.990 19.826 1.00 7.06 196 PRO A N 1
ATOM 3315 C CA . PRO A 1 194 ? 33.658 22.052 19.542 1.00 7.38 196 PRO A CA 1
ATOM 3316 C C . PRO A 1 194 ? 34.349 23.115 20.401 1.00 8.36 196 PRO A C 1
ATOM 3317 O O . PRO A 1 194 ? 33.734 23.954 20.987 1.00 12.10 196 PRO A O 1
ATOM 3328 N N . ASP A 1 195 ? 35.650 23.123 20.324 1.00 8.59 197 ASP A N 1
ATOM 3329 C CA . ASP A 1 195 ? 36.487 24.251 20.693 1.00 10.16 197 ASP A CA 1
ATOM 3330 C C . ASP A 1 195 ? 36.730 2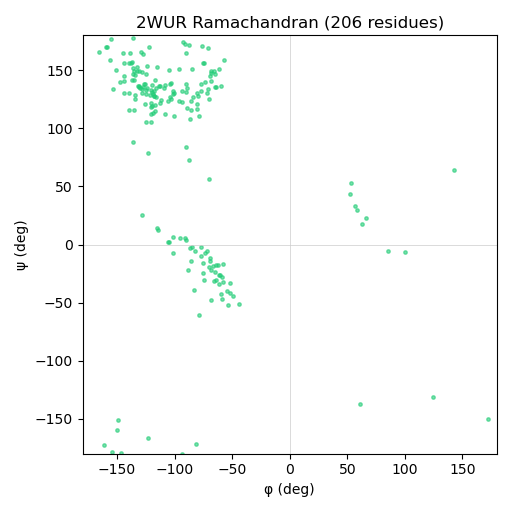5.095 19.455 1.00 8.15 197 ASP A C 1
ATOM 3331 O O . ASP A 1 195 ? 36.332 24.679 18.343 1.00 9.54 197 ASP A O 1
ATOM 3340 N N . ASN A 1 196 ? 37.372 26.217 19.601 1.00 8.43 198 ASN A N 1
ATOM 3341 C CA . ASN A 1 196 ? 37.528 27.105 18.485 1.00 8.12 198 ASN A CA 1
ATOM 3342 C C . ASN A 1 196 ? 38.370 26.445 17.438 1.00 7.29 198 ASN A C 1
ATOM 3343 O O . ASN A 1 196 ? 39.449 25.909 17.719 1.00 8.89 198 ASN A O 1
ATOM 3354 N N . HIS A 1 197 ? 37.938 26.547 16.164 1.00 6.06 199 HIS A N 1
ATOM 3355 C CA . HIS A 1 197 ? 38.698 26.011 15.069 1.00 5.69 199 HIS A CA 1
ATOM 3356 C C . HIS A 1 197 ? 38.233 26.653 13.780 1.00 5.44 199 HIS A C 1
ATOM 3357 O O . HIS A 1 197 ? 37.390 27.590 13.866 1.00 6.61 199 HIS A O 1
ATOM 3371 N N . TYR A 1 198 ? 38.671 26.228 12.640 1.00 5.60 200 TYR A N 1
ATOM 3372 C CA . TYR A 1 198 ? 38.203 26.836 11.409 1.00 5.55 200 TYR A CA 1
ATOM 3373 C C . TYR A 1 198 ? 38.117 25.745 10.335 1.00 5.04 200 TYR A C 1
ATOM 3374 O O . TYR A 1 198 ? 38.615 24.652 10.442 1.00 6.25 200 TYR A O 1
ATOM 3392 N N . LEU A 1 199 ? 37.403 26.136 9.274 1.00 5.34 201 LEU A N 1
ATOM 3393 C CA . LEU A 1 199 ? 37.341 25.348 8.041 1.00 5.40 201 LEU A CA 1
ATOM 3394 C C . LEU A 1 199 ? 38.056 26.160 6.950 1.00 5.30 201 LEU A C 1
ATOM 3395 O O . LEU A 1 199 ? 37.873 27.350 6.810 1.00 7.03 201 LEU A O 1
ATOM 3411 N N . SER A 1 200 ? 38.870 25.468 6.175 1.00 4.79 202 SER A N 1
ATOM 3412 C CA . SER A 1 200 ? 39.554 26.071 5.034 1.00 4.73 202 SER A CA 1
ATOM 3413 C C . SER A 1 200 ? 38.815 25.542 3.772 1.00 4.28 202 SER A C 1
ATOM 3414 O O . SER A 1 200 ? 38.691 24.383 3.560 1.00 5.30 202 SER A O 1
ATOM 3422 N N . THR A 1 201 ? 38.334 26.540 2.968 1.00 5.10 203 THR A N 1
ATOM 3423 C CA . THR A 1 201 ? 37.474 26.246 1.880 1.00 4.83 203 THR A CA 1
ATOM 3424 C C . THR A 1 201 ? 38.097 26.568 0.559 1.00 5.40 203 THR A C 1
ATOM 3425 O O . THR A 1 201 ? 38.920 27.462 0.431 1.00 6.18 203 THR A O 1
ATOM 3436 N N . GLN A 1 202 ? 37.675 25.857 -0.509 1.00 5.43 204 GLN A N 1
ATOM 3437 C CA . GLN A 1 202 ? 38.036 26.173 -1.887 1.00 5.92 204 GLN A CA 1
ATOM 3438 C C . GLN A 1 202 ? 36.846 25.774 -2.748 1.00 5.58 204 GLN A C 1
ATOM 3439 O O . GLN A 1 202 ? 36.275 24.750 -2.518 1.00 6.80 204 GLN A O 1
ATOM 3453 N N . SER A 1 203 ? 36.546 26.615 -3.742 1.00 5.35 205 SER A N 1
ATOM 3454 C CA . SER A 1 203 ? 35.367 26.341 -4.600 1.00 5.39 205 SER A CA 1
ATOM 3455 C C . SER A 1 203 ? 35.719 26.784 -6.041 1.00 5.81 205 SER A C 1
ATOM 3456 O O . SER A 1 203 ? 36.338 27.765 -6.250 1.00 8.10 205 SER A O 1
ATOM 3464 N N . ALA A 1 204 ? 35.158 25.983 -6.969 1.00 4.93 206 ALA A N 1
ATOM 3465 C CA . ALA A 1 204 ? 35.199 26.323 -8.380 1.00 5.86 206 ALA A CA 1
ATOM 3466 C C . ALA A 1 204 ? 33.806 26.344 -8.933 1.00 5.00 206 ALA A C 1
ATOM 3467 O O . ALA A 1 204 ? 33.038 25.408 -8.735 1.00 5.73 206 ALA A O 1
ATOM 3474 N N . LEU A 1 205 ? 33.498 27.408 -9.674 1.00 4.78 207 LEU A N 1
ATOM 3475 C CA . LEU A 1 205 ? 32.228 27.574 -10.316 1.00 4.91 207 LEU A CA 1
ATOM 3476 C C . LEU A 1 205 ? 32.368 27.300 -11.809 1.00 4.79 207 LEU A C 1
ATOM 3477 O O . LEU A 1 205 ? 33.321 27.740 -12.441 1.00 6.08 207 LEU A O 1
ATOM 3493 N N . SER A 1 206 ? 31.378 26.591 -12.339 1.00 4.70 208 SER A N 1
ATOM 3494 C CA . SER A 1 206 ? 31.417 26.277 -13.781 1.00 5.21 208 SER A CA 1
ATOM 3495 C C . SER A 1 206 ? 29.977 26.249 -14.285 1.00 5.02 208 SER A C 1
ATOM 3496 O O . SER A 1 206 ? 29.025 26.499 -13.563 1.00 4.99 208 SER A O 1
ATOM 3504 N N . LYS A 1 207 ? 29.845 25.967 -15.573 1.00 6.07 209 LYS A N 1
ATOM 3505 C CA . LYS A 1 207 ? 28.565 25.837 -16.230 1.00 6.39 209 LYS A CA 1
ATOM 3506 C C . LYS A 1 207 ? 28.505 24.445 -16.894 1.00 6.47 209 LYS A C 1
ATOM 3507 O O . LYS A 1 207 ? 29.534 23.907 -17.301 1.00 8.25 209 LYS A O 1
ATOM 3526 N N . ASP A 1 208 ? 27.291 23.974 -17.034 1.00 6.16 210 ASP A N 1
ATOM 3527 C CA . ASP A 1 208 ? 26.992 22.853 -17.928 1.00 6.96 210 ASP A CA 1
ATOM 3528 C C . ASP A 1 208 ? 26.757 23.435 -19.294 1.00 6.71 210 ASP A C 1
ATOM 3529 O O . ASP A 1 208 ? 25.784 24.183 -19.468 1.00 6.83 210 ASP A O 1
ATOM 3538 N N . PRO A 1 209 ? 27.645 23.280 -20.279 1.00 8.14 211 PRO A N 1
ATOM 3539 C CA . PRO A 1 209 ? 27.523 23.973 -21.542 1.00 8.07 211 PRO A CA 1
ATOM 3540 C C . PRO A 1 209 ? 26.301 23.634 -22.306 1.00 7.71 211 PRO A C 1
ATOM 3541 O O . PRO A 1 209 ? 25.870 24.424 -23.201 1.00 9.49 211 PRO A O 1
ATOM 3552 N N . ASN A 1 210 ? 25.636 22.527 -21.994 1.00 6.44 212 ASN A N 1
ATOM 3553 C CA . ASN A 1 210 ? 24.394 22.162 -22.665 1.00 6.18 212 ASN A CA 1
ATOM 3554 C C . ASN A 1 210 ? 23.147 22.786 -22.052 1.00 6.26 212 ASN A C 1
ATOM 3555 O O . ASN A 1 210 ? 22.062 22.741 -22.641 1.00 8.09 212 ASN A O 1
ATOM 3566 N N . GLU A 1 211 ? 23.255 23.352 -20.820 1.00 6.42 213 GLU A N 1
ATOM 3567 C CA . GLU A 1 211 ? 22.096 23.843 -20.113 1.00 7.37 213 GLU A CA 1
ATOM 3568 C C . GLU A 1 211 ? 21.706 25.216 -20.507 1.00 10.36 213 GLU A C 1
ATOM 3569 O O . GLU A 1 211 ? 22.483 26.135 -20.538 1.00 18.34 213 GLU A O 1
ATOM 3581 N N . LYS A 1 212 ? 20.411 25.355 -20.879 1.00 9.31 214 LYS A N 1
ATOM 3582 C CA . LYS A 1 212 ? 19.863 26.684 -21.302 1.00 9.92 214 LYS A CA 1
ATOM 3583 C C . LYS A 1 212 ? 19.338 27.470 -20.112 1.00 8.52 214 LYS A C 1
ATOM 3584 O O . LYS A 1 212 ? 19.134 28.628 -20.199 1.00 11.06 214 LYS A O 1
ATOM 3619 N N . ARG A 1 213 ? 19.001 26.783 -19.004 1.00 6.84 215 ARG A N 1
ATOM 3620 C CA . ARG A 1 213 ? 18.493 27.475 -17.845 1.00 6.25 215 ARG A CA 1
ATOM 3621 C C . ARG A 1 213 ? 19.628 28.177 -17.121 1.00 6.13 215 ARG A C 1
ATOM 3622 O O . ARG A 1 213 ? 20.807 27.826 -17.262 1.00 6.63 215 ARG A O 1
ATOM 3643 N N . ASP A 1 214 ? 19.258 29.203 -16.376 1.00 5.52 216 ASP A N 1
ATOM 3644 C CA . ASP A 1 214 ? 20.224 29.908 -15.558 1.00 5.36 216 ASP A CA 1
ATOM 3645 C C . ASP A 1 214 ? 20.637 28.979 -14.395 1.00 4.45 216 ASP A C 1
ATOM 364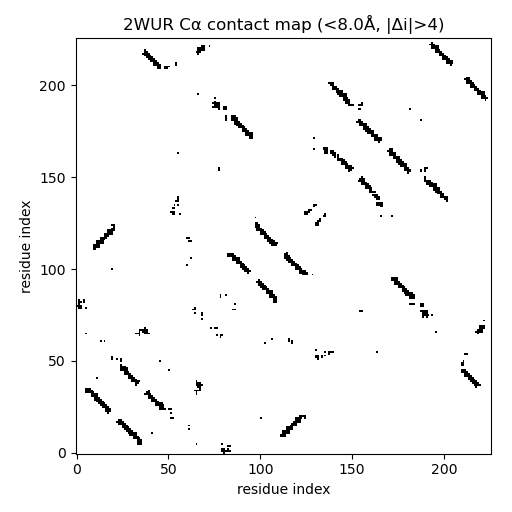6 O O . ASP A 1 214 ? 19.743 28.458 -13.697 1.00 5.51 216 ASP A O 1
ATOM 3655 N N . HIS A 1 215 ? 21.925 28.730 -14.222 1.00 4.52 217 HIS A N 1
ATOM 3656 C CA . HIS A 1 215 ? 22.370 27.657 -13.337 1.00 4.10 217 HIS A CA 1
ATOM 3657 C C . HIS A 1 215 ? 23.791 27.888 -12.904 1.00 4.04 217 HIS A C 1
ATOM 3658 O O . HIS A 1 215 ? 24.493 28.752 -13.453 1.00 5.12 217 HIS A O 1
ATOM 3672 N N . MET A 1 216 ? 24.236 27.096 -11.934 1.00 4.18 218 MET A N 1
ATOM 3673 C CA . MET A 1 216 ? 25.581 27.118 -11.430 1.00 4.11 218 MET A CA 1
ATOM 3674 C C . MET A 1 216 ? 26.011 25.725 -11.079 1.00 3.97 218 MET A C 1
ATOM 3675 O O . MET A 1 216 ? 25.295 25.036 -10.363 1.00 5.04 218 MET A O 1
ATOM 3689 N N . VAL A 1 217 ? 27.189 25.284 -11.534 1.00 4.04 219 VAL A N 1
ATOM 3690 C CA . VAL A 1 217 ? 27.833 24.070 -11.086 1.00 4.02 219 VAL A CA 1
ATOM 3691 C C . VAL A 1 217 ? 28.934 24.462 -10.108 1.00 4.43 219 VAL A C 1
ATOM 3692 O O . VAL A 1 217 ? 29.732 25.354 -10.373 1.00 4.72 219 VAL A O 1
ATOM 3705 N N . LEU A 1 218 ? 28.919 23.807 -8.937 1.00 4.44 220 LEU A N 1
ATOM 3706 C CA . LEU A 1 218 ? 29.830 24.082 -7.845 1.00 4.61 220 LEU A CA 1
ATOM 3707 C C . LEU A 1 218 ? 30.598 22.815 -7.513 1.00 4.44 220 LEU A C 1
ATOM 3708 O O . LEU A 1 218 ? 30.016 21.781 -7.265 1.00 5.79 220 LEU A O 1
ATOM 3724 N N . LEU A 1 219 ? 31.937 22.931 -7.461 1.00 4.57 221 LEU A N 1
ATOM 3725 C CA . LEU A 1 219 ? 32.839 21.924 -6.946 1.00 4.55 221 LEU A CA 1
ATOM 3726 C C . LEU A 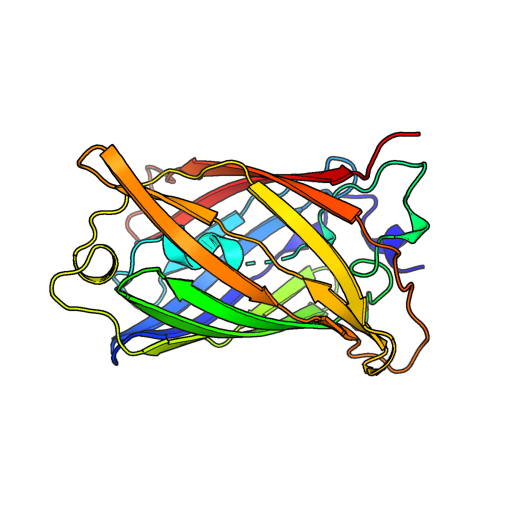1 219 ? 33.516 22.581 -5.720 1.00 4.96 221 LEU A C 1
ATOM 3727 O O . LEU A 1 219 ? 34.025 23.669 -5.827 1.00 6.30 221 LEU A O 1
ATOM 3743 N N . GLU A 1 220 ? 33.462 21.894 -4.573 1.00 4.75 222 GLU A N 1
ATOM 3744 C CA . GLU A 1 220 ? 33.939 22.547 -3.347 1.00 4.81 222 GLU A CA 1
ATOM 3745 C C . GLU A 1 220 ? 34.628 21.476 -2.479 1.00 4.88 222 GLU A C 1
ATOM 3746 O O . GLU A 1 220 ? 34.190 20.378 -2.331 1.00 6.07 222 GLU A O 1
ATOM 3758 N N . PHE A 1 221 ? 35.752 21.960 -1.872 1.00 4.66 223 PHE A N 1
ATOM 3759 C CA . PHE A 1 221 ? 36.540 21.145 -0.960 1.00 4.28 223 PHE A CA 1
ATOM 3760 C C . PHE A 1 221 ? 36.733 21.953 0.332 1.00 4.54 223 PHE A C 1
ATOM 3761 O O . PHE A 1 221 ? 37.016 23.112 0.299 1.00 5.42 223 PHE A O 1
ATOM 3778 N N . VAL A 1 222 ? 36.504 21.243 1.478 1.00 4.84 224 VAL A N 1
ATOM 3779 C CA . VAL A 1 222 ? 36.579 21.919 2.769 1.00 4.73 224 VAL A CA 1
ATOM 3780 C C . VAL A 1 222 ? 37.277 20.969 3.762 1.00 4.90 224 VAL A C 1
ATOM 3781 O O . VAL A 1 222 ? 36.876 19.839 3.870 1.00 6.06 224 VAL A O 1
ATOM 3794 N N . THR A 1 223 ? 38.267 21.523 4.435 1.00 5.70 225 THR A N 1
ATOM 3795 C CA . THR A 1 223 ? 39.022 20.766 5.460 1.00 5.74 225 THR A CA 1
ATOM 3796 C C . THR A 1 223 ? 39.063 21.562 6.741 1.00 5.50 225 THR A C 1
ATOM 3797 O O . THR A 1 223 ? 39.409 22.722 6.717 1.00 6.68 225 THR A O 1
ATOM 3808 N N . ALA A 1 224 ? 38.717 20.920 7.862 1.00 5.23 226 ALA A N 1
ATOM 3809 C CA . ALA A 1 224 ? 38.849 21.577 9.151 1.00 5.38 226 ALA A CA 1
ATOM 3810 C C . ALA A 1 224 ? 40.323 21.646 9.582 1.00 5.24 226 ALA A C 1
ATOM 3811 O O . ALA A 1 224 ? 41.126 20.793 9.189 1.00 6.86 226 ALA A O 1
ATOM 3818 N N . ALA A 1 225 ? 40.592 22.612 10.428 1.00 5.92 227 ALA A N 1
ATOM 3819 C CA . ALA A 1 225 ? 41.931 22.868 10.893 1.00 6.38 227 ALA A CA 1
ATOM 3820 C C . ALA A 1 225 ? 41.883 23.638 12.167 1.00 6.79 227 ALA A C 1
ATOM 3821 O O . ALA A 1 225 ? 40.847 24.175 12.596 1.00 6.79 227 ALA A O 1
ATOM 3828 N N . GLY A 1 226 ? 43.045 23.759 12.805 1.00 10.78 228 GLY A N 1
ATOM 3829 C CA . GLY A 1 226 ? 43.150 24.556 14.034 1.00 11.79 228 GLY A CA 1
ATOM 3830 C C . GLY A 1 226 ? 44.577 25.041 14.195 1.00 11.71 228 GLY A C 1
ATOM 3831 O O . GLY A 1 226 ? 45.284 24.896 13.338 1.00 15.07 228 GLY A O 1
ATOM 3835 N N . ILE A 1 227 ? 44.850 25.719 15.216 1.00 15.73 229 ILE A N 1
ATOM 3836 C CA . ILE A 1 227 ? 46.111 26.326 15.458 1.00 15.25 229 ILE A CA 1
ATOM 3837 C C . ILE A 1 227 ? 46.913 25.214 15.727 1.00 14.35 229 ILE A C 1
ATOM 3838 O O . ILE A 1 227 ? 46.914 24.148 16.470 1.00 20.75 229 ILE A O 1
ATOM 3854 N N . THR A 1 228 ? 48.039 25.206 15.120 0.80 15.21 230 THR A N 1
ATOM 3855 C CA . THR A 1 228 ? 48.917 24.058 15.325 0.80 17.17 230 THR A CA 1
ATOM 3856 C C . THR A 1 228 ? 49.552 23.825 16.601 0.80 15.40 230 THR A C 1
ATOM 3857 O O . THR A 1 228 ? 49.824 24.791 17.454 0.80 15.56 230 THR A O 1
ATOM 3868 N N . HIS A 1 229 ? 49.747 22.565 17.049 0.80 15.19 231 HIS A N 1
ATOM 3869 C CA . HIS A 1 229 ? 50.396 22.156 18.175 0.80 11.77 231 HIS A CA 1
ATOM 3870 C C . HIS A 1 229 ? 51.326 20.934 17.900 0.80 11.50 231 HIS A C 1
ATOM 3871 O O . HIS A 1 229 ? 51.266 20.370 16.769 0.80 18.05 231 HIS A O 1
ATOM 3885 N N . GLY A 1 230 ? 51.989 20.496 18.804 0.80 12.83 232 GLY A N 1
#

CATH classification: 2.40.155.10

Nearest PDB structures (foldseek):
  5aqb-assembly1_B  TM=9.942E-01  e=1.058E-47  Aequorea victoria
  2qu1-assembly1_A  TM=9.957E-01  e=3.166E-46  Aequorea victoria
  5jzk-assembly1_B  TM=9.933E-01  e=4.618E-46  Aequorea victoria
  8jlu-assembly4_D  TM=1.000E+00  e=1.095E-45  Aequorea victoria
  8zus-assembly1_A  TM=9.934E-01  e=5.730E-46  Aequorea victoria